Protein AF-0000000084494972 (afdb_homodimer)

Organism: NCBI:txid1637975

Radius of gyration: 17.15 Å; Cα contacts (8 Å, |Δi|>4): 418; chains: 2; bounding box: 25×55×35 Å

Solvent-accessible surface area (backbone atoms only — not comparable to full-atom values): 9404 Å² total; per-residue (Å²): 105,31,37,37,36,38,39,32,34,31,38,38,57,93,37,89,35,59,69,49,30,49,52,55,47,50,54,51,52,52,50,47,32,64,71,42,68,25,4,60,29,68,43,41,52,82,91,40,36,44,39,38,23,41,36,37,36,26,40,24,60,35,62,66,60,24,50,50,52,52,51,50,51,54,54,53,55,62,70,38,87,53,39,44,75,70,55,70,48,76,47,79,105,104,32,38,36,37,39,41,32,34,29,39,37,59,92,35,87,35,59,68,48,28,48,54,55,47,48,54,51,53,53,50,48,31,64,73,43,68,26,4,61,28,68,42,40,52,82,90,40,36,43,39,38,24,41,36,37,34,26,40,23,61,36,62,67,61,24,49,49,54,52,51,52,53,54,55,53,53,62,69,37,88,53,40,43,76,70,55,72,48,74,45,79,105

InterPro domains:
  IPR007546 Protein of unknown function DUF503 [PF04456] (3-88)
  IPR007546 Protein of unknown function DUF503 [PTHR36441] (1-93)
  IPR036746 TT1725-like superfamily [G3DSA:3.30.70.1120] (1-93)
  IPR036746 TT1725-like superfamily [SSF103007] (1-93)

Nearest PDB structures (foldseek):
  1j27-assembly1_A  TM=9.640E-01  e=2.065E-08  Thermus thermophilus HB8
  4er8-assembly1_A  TM=4.931E-01  e=2.048E-03  Escherichia coli K-12
  6nuk-assembly1_A  TM=5.752E-01  e=1.990E-02  synthetic construct
  2pd1-assembly1_A  TM=4.777E-01  e=8.342E-03  Nitrosomonas europaea
  1xbw-assembly2_D  TM=5.352E-01  e=2.601E-02  Staphylococcus aureus subsp. aureus MW2

pLDDT: mean 97.64, std 1.3, range [89.62, 98.94]

Structure (mmCIF, N/CA/C/O backbone):
data_AF-0000000084494972-model_v1
#
loop_
_entity.id
_entity.type
_entity.pdbx_description
1 polymer 'YlxP-like protein'
#
loop_
_atom_site.group_PDB
_atom_site.id
_atom_site.type_symbol
_atom_site.label_atom_id
_atom_site.label_alt_id
_atom_site.label_comp_id
_atom_site.label_asym_id
_atom_site.label_entity_id
_atom_site.label_seq_id
_atom_site.pdbx_PDB_ins_code
_atom_site.Cartn_x
_atom_site.Cartn_y
_atom_site.Cartn_z
_atom_site.occupancy
_atom_site.B_iso_or_equiv
_atom_site.auth_seq_id
_atom_site.auth_comp_id
_atom_site.auth_asym_id
_atom_site.auth_atom_id
_atom_site.pdbx_PDB_model_num
ATOM 1 N N . MET A 1 1 ? -9.398 -12.945 1.12 1 95.12 1 MET A N 1
ATOM 2 C CA . MET A 1 1 ? -8.875 -11.594 0.971 1 95.12 1 MET A CA 1
ATOM 3 C C . MET A 1 1 ? -9.445 -10.664 2.041 1 95.12 1 MET A C 1
ATOM 5 O O . MET A 1 1 ? -10.656 -10.594 2.223 1 95.12 1 MET A O 1
ATOM 9 N N . ILE A 1 2 ? -8.578 -10.008 2.834 1 97.69 2 ILE A N 1
ATOM 10 C CA . ILE A 1 2 ? -8.953 -9.102 3.912 1 97.69 2 ILE A CA 1
ATOM 11 C C . ILE A 1 2 ? -8.367 -7.719 3.656 1 97.69 2 ILE A C 1
ATOM 13 O O . ILE A 1 2 ? -7.164 -7.574 3.441 1 97.69 2 ILE A O 1
ATOM 17 N N . ILE A 1 3 ? -9.258 -6.766 3.627 1 98.69 3 ILE 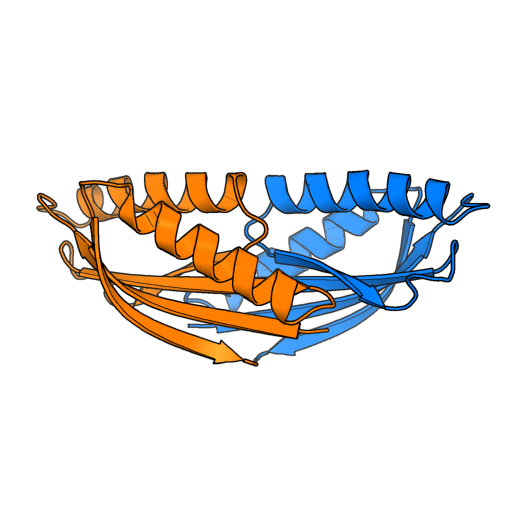A N 1
ATOM 18 C CA . ILE A 1 3 ? -8.797 -5.395 3.436 1 98.69 3 ILE A CA 1
ATOM 19 C C . ILE A 1 3 ? -9.125 -4.562 4.672 1 98.69 3 ILE A C 1
ATOM 21 O O . ILE A 1 3 ? -10.273 -4.543 5.129 1 98.69 3 ILE A O 1
ATOM 25 N N . GLY A 1 4 ? -8.102 -4 5.215 1 98.81 4 GLY A N 1
ATOM 26 C CA . GLY A 1 4 ? -8.289 -3.094 6.332 1 98.81 4 GLY A CA 1
ATOM 27 C C . GLY A 1 4 ? -7.969 -1.65 5.992 1 98.81 4 GLY A C 1
ATOM 28 O O . GLY A 1 4 ? -7.023 -1.378 5.25 1 98.81 4 GLY A O 1
ATOM 29 N N . LEU A 1 5 ? -8.773 -0.741 6.508 1 98.81 5 LEU A N 1
ATOM 30 C CA . LEU A 1 5 ? -8.578 0.696 6.363 1 98.81 5 LEU A CA 1
ATOM 31 C C . LEU A 1 5 ? -8.414 1.363 7.727 1 98.81 5 LEU A C 1
ATOM 33 O O . LEU A 1 5 ? -9.227 1.149 8.625 1 98.81 5 LEU A O 1
ATOM 37 N N . ALA A 1 6 ? -7.383 2.037 7.871 1 98.75 6 ALA A N 1
ATOM 38 C CA . ALA A 1 6 ? -7.223 2.928 9.016 1 98.75 6 ALA A CA 1
ATOM 39 C C . ALA A 1 6 ? -7.176 4.387 8.578 1 98.75 6 ALA A C 1
ATOM 41 O O . ALA A 1 6 ? -6.395 4.75 7.695 1 98.75 6 ALA A O 1
ATOM 42 N N . ALA A 1 7 ? -7.977 5.188 9.117 1 98.44 7 ALA A N 1
ATOM 43 C CA . ALA A 1 7 ? -7.969 6.629 8.891 1 98.44 7 ALA A CA 1
ATOM 44 C C . ALA A 1 7 ? -7.723 7.391 10.188 1 98.44 7 ALA A C 1
ATOM 46 O O . ALA A 1 7 ? -8.453 7.211 11.172 1 98.44 7 ALA A O 1
ATOM 47 N N . CYS A 1 8 ? -6.738 8.258 10.164 1 98.56 8 CYS A N 1
ATOM 48 C CA . CYS A 1 8 ? -6.441 8.977 11.398 1 98.56 8 CYS A CA 1
ATOM 49 C C . CYS A 1 8 ? -6.266 10.469 11.133 1 98.56 8 CYS A C 1
ATOM 51 O O . CYS A 1 8 ? -5.684 10.859 10.117 1 98.56 8 CYS A O 1
ATOM 53 N N . GLU A 1 9 ? -6.809 11.172 11.961 1 98.44 9 GLU A N 1
ATOM 54 C CA . GLU A 1 9 ? -6.551 12.609 11.977 1 98.44 9 GLU A CA 1
ATOM 55 C C . GLU A 1 9 ? -5.309 12.938 12.797 1 98.44 9 GLU A C 1
ATOM 57 O O . GLU A 1 9 ? -5.09 12.352 13.859 1 98.44 9 GLU A O 1
ATOM 62 N N . CYS A 1 10 ? -4.586 13.922 12.281 1 98.62 10 CYS A N 1
ATOM 63 C CA . CYS A 1 10 ? -3.342 14.273 12.953 1 98.62 10 CYS A CA 1
ATOM 64 C C . CYS A 1 10 ? -3.156 15.781 13.008 1 98.62 10 CYS A C 1
ATOM 66 O O . CYS A 1 10 ? -3.666 16.5 12.156 1 98.62 10 CYS A O 1
ATOM 68 N N . ILE A 1 11 ? -2.455 16.141 14.047 1 98.19 11 ILE A N 1
ATOM 69 C CA . ILE A 1 11 ? -2.02 17.531 14.188 1 98.19 11 ILE A CA 1
ATOM 70 C C . ILE A 1 11 ? -0.533 17.641 13.859 1 98.19 11 ILE A C 1
ATOM 72 O O . ILE A 1 11 ? 0.266 16.797 14.273 1 98.19 11 ILE A O 1
ATOM 76 N N . ILE A 1 12 ? -0.185 18.516 13 1 97.62 12 ILE A N 1
ATOM 77 C CA . ILE A 1 12 ? 1.211 18.766 12.664 1 97.62 12 ILE A CA 1
ATOM 78 C C . ILE A 1 12 ? 1.71 20 13.422 1 97.62 12 ILE A C 1
ATOM 80 O O . ILE A 1 12 ? 1.168 21.094 13.273 1 97.62 12 ILE A O 1
ATOM 84 N N . TYR A 1 13 ? 2.781 19.703 14.102 1 94.75 13 TYR A N 1
ATOM 85 C CA . TYR A 1 13 ? 3.324 20.781 14.906 1 94.75 13 TYR A CA 1
ATOM 86 C C . TYR A 1 13 ? 4.289 21.641 14.094 1 94.75 13 TYR A C 1
ATOM 88 O O . TYR A 1 13 ? 4.93 21.156 13.164 1 94.75 13 TYR A O 1
ATOM 96 N N . ASP A 1 14 ? 4.352 22.891 14.258 1 89.62 14 ASP A N 1
ATOM 97 C CA . ASP A 1 14 ? 5.352 23.844 13.781 1 89.62 14 ASP A CA 1
ATOM 98 C C . ASP A 1 14 ? 5.238 24.047 12.273 1 89.62 14 ASP A C 1
ATOM 100 O O . ASP A 1 14 ? 6.223 24.375 11.609 1 89.62 14 ASP A O 1
ATOM 104 N N . ALA A 1 15 ? 4.211 23.594 11.648 1 95.44 15 ALA A N 1
ATOM 105 C CA . ALA A 1 15 ? 3.982 24 10.266 1 95.44 15 ALA A CA 1
ATOM 106 C C . ALA A 1 15 ? 3.328 25.375 10.203 1 95.44 15 ALA A C 1
ATOM 108 O O . ALA A 1 15 ? 2.371 25.656 10.93 1 95.44 15 ALA A O 1
ATOM 109 N N . HIS A 1 16 ? 3.84 26.266 9.328 1 96.31 16 HIS A N 1
ATOM 110 C CA . HIS A 1 16 ? 3.297 27.609 9.195 1 96.31 16 HIS A CA 1
ATOM 111 C C . HIS A 1 16 ? 2.934 27.922 7.746 1 96.31 16 HIS A C 1
ATOM 113 O O . HIS A 1 16 ? 2.719 29.078 7.383 1 96.31 16 HIS A O 1
ATOM 119 N N . SER A 1 17 ? 2.967 26.953 6.883 1 97.62 17 SER A N 1
ATOM 120 C CA . SER A 1 17 ? 2.572 27.047 5.48 1 97.62 17 SER A CA 1
ATOM 121 C C . SER A 1 17 ? 2.211 25.672 4.922 1 97.62 17 SER A C 1
ATOM 123 O O . SER A 1 17 ? 2.584 24.641 5.496 1 97.62 17 SER A O 1
ATOM 125 N N . LEU A 1 18 ? 1.472 25.719 3.803 1 97.75 18 LEU A N 1
ATOM 126 C CA . LEU A 1 18 ? 1.14 24.453 3.141 1 97.75 18 LEU A CA 1
ATOM 127 C C . LEU A 1 18 ? 2.4 23.75 2.658 1 97.75 18 LEU A C 1
ATOM 129 O O . LEU A 1 18 ? 2.461 22.516 2.652 1 97.75 18 LEU A O 1
ATOM 133 N N . LYS A 1 19 ? 3.344 24.594 2.25 1 97.62 19 LYS A N 1
ATOM 134 C CA . LYS A 1 19 ? 4.609 24.016 1.798 1 97.62 19 LYS A CA 1
ATOM 135 C C . LYS A 1 19 ? 5.297 23.25 2.918 1 97.62 19 LYS A C 1
ATOM 137 O O . LYS A 1 19 ? 5.801 22.141 2.697 1 97.62 19 LYS A O 1
ATOM 142 N N . GLU A 1 20 ? 5.293 23.75 4.055 1 97.62 20 GLU A N 1
ATOM 143 C CA . 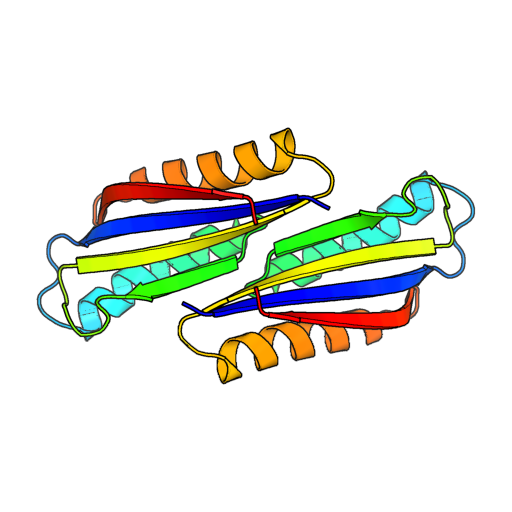GLU A 1 20 ? 5.918 23.078 5.195 1 97.62 20 GLU A CA 1
ATOM 144 C C . GLU A 1 20 ? 5.152 21.828 5.586 1 97.62 20 GLU A C 1
ATOM 146 O O . GLU A 1 20 ? 5.754 20.797 5.895 1 97.62 20 GLU A O 1
ATOM 151 N N . LYS A 1 21 ? 3.832 21.938 5.586 1 97.75 21 LYS A N 1
ATOM 152 C CA . LYS A 1 21 ? 3.006 20.766 5.859 1 97.75 21 LYS A CA 1
ATOM 153 C C . LYS A 1 21 ? 3.318 19.625 4.883 1 97.75 21 LYS A C 1
ATOM 155 O O . LYS A 1 21 ? 3.51 18.484 5.293 1 97.75 21 LYS A O 1
ATOM 160 N N . ARG A 1 22 ? 3.404 19.984 3.654 1 97.38 22 ARG A N 1
ATOM 161 C CA . ARG A 1 22 ? 3.648 18.984 2.625 1 97.38 22 ARG A CA 1
ATOM 162 C C . ARG A 1 22 ? 5.02 18.328 2.805 1 97.38 22 ARG A C 1
ATOM 164 O O . ARG A 1 22 ? 5.191 17.141 2.537 1 97.38 22 ARG A O 1
ATOM 171 N N . ALA A 1 23 ? 5.988 19.109 3.201 1 97.5 23 ALA A N 1
ATOM 172 C CA . ALA A 1 23 ? 7.328 18.578 3.439 1 97.5 23 ALA A CA 1
ATOM 173 C C . ALA A 1 23 ? 7.312 17.531 4.547 1 97.5 23 ALA A C 1
ATOM 175 O O . ALA A 1 23 ? 7.918 16.453 4.41 1 97.5 23 ALA A O 1
ATOM 176 N N . VAL A 1 24 ? 6.641 17.828 5.613 1 97.44 24 VAL A N 1
ATOM 177 C CA . VAL A 1 24 ? 6.535 16.922 6.742 1 97.44 24 VAL A CA 1
ATOM 178 C C . VAL A 1 24 ? 5.805 15.648 6.309 1 97.44 24 VAL A C 1
ATOM 180 O O . VAL A 1 24 ? 6.266 14.531 6.578 1 97.44 24 VAL A O 1
ATOM 183 N N . LEU A 1 25 ? 4.715 15.82 5.617 1 98.12 25 LEU A N 1
ATOM 184 C CA . LEU A 1 25 ? 3.914 14.688 5.164 1 98.12 25 LEU A CA 1
ATOM 185 C C . LEU A 1 25 ? 4.707 13.812 4.195 1 98.12 25 LEU A C 1
ATOM 187 O O . LEU A 1 25 ? 4.648 12.586 4.27 1 98.12 25 LEU A O 1
ATOM 191 N N . LEU A 1 26 ? 5.363 14.523 3.293 1 97.75 26 LEU A N 1
ATOM 192 C CA . LEU A 1 26 ? 6.152 13.781 2.314 1 97.75 26 LEU A CA 1
ATOM 193 C C . LEU A 1 26 ? 7.148 12.859 3.006 1 97.75 26 LEU A C 1
ATOM 195 O O . LEU A 1 26 ? 7.297 11.695 2.619 1 97.75 26 LEU A O 1
ATOM 199 N N . ARG A 1 27 ? 7.754 13.297 3.988 1 97.5 27 ARG A N 1
ATOM 200 C CA . ARG A 1 27 ? 8.727 12.5 4.734 1 97.5 27 ARG A CA 1
ATOM 201 C C . ARG A 1 27 ? 8.055 11.289 5.387 1 97.5 27 ARG A C 1
ATOM 203 O O . ARG A 1 27 ? 8.562 10.172 5.281 1 97.5 27 ARG A O 1
ATOM 210 N N . ILE A 1 28 ? 7.004 11.5 5.996 1 98.25 28 ILE A N 1
ATOM 211 C CA . ILE A 1 28 ? 6.312 10.461 6.762 1 98.25 28 ILE A CA 1
ATOM 212 C C . ILE A 1 28 ? 5.727 9.422 5.812 1 98.25 28 ILE A C 1
ATOM 214 O O . ILE A 1 28 ? 5.93 8.219 5.996 1 98.25 28 ILE A O 1
ATOM 218 N N . LEU A 1 29 ? 5.031 9.883 4.797 1 98.5 29 LEU A N 1
ATOM 219 C CA . LEU A 1 29 ? 4.359 8.984 3.863 1 98.5 29 LEU A CA 1
ATOM 220 C C . LEU A 1 29 ? 5.367 8.141 3.092 1 98.5 29 LEU A C 1
ATOM 222 O O . LEU A 1 29 ? 5.141 6.953 2.857 1 98.5 29 LEU A O 1
ATOM 226 N N . THR A 1 30 ? 6.449 8.797 2.715 1 98 30 THR A N 1
ATOM 227 C CA . THR A 1 30 ? 7.488 8.07 1.989 1 98 30 THR A CA 1
ATOM 228 C C . THR A 1 30 ? 8.047 6.934 2.842 1 98 30 THR A C 1
ATOM 230 O O . THR A 1 30 ? 8.203 5.809 2.363 1 98 30 THR A O 1
ATOM 233 N N . ARG A 1 31 ? 8.289 7.172 4.062 1 97.94 31 ARG A N 1
ATOM 234 C CA . ARG A 1 31 ? 8.867 6.176 4.957 1 97.94 31 ARG A CA 1
ATOM 235 C C . ARG A 1 31 ? 7.863 5.062 5.254 1 97.94 31 ARG A C 1
ATOM 237 O O . ARG A 1 31 ? 8.242 3.891 5.344 1 97.94 31 ARG A O 1
ATOM 244 N N . LEU A 1 32 ? 6.664 5.414 5.434 1 98.62 32 LEU A N 1
ATOM 245 C CA . LEU A 1 32 ? 5.609 4.43 5.652 1 98.62 32 LEU A CA 1
ATOM 246 C C . LEU A 1 32 ? 5.523 3.455 4.484 1 98.62 32 LEU A C 1
ATOM 248 O O . LEU A 1 32 ? 5.531 2.238 4.68 1 98.62 32 LEU A O 1
ATOM 252 N N . LYS A 1 33 ? 5.48 4.051 3.309 1 97.5 33 LYS A N 1
ATOM 253 C CA . LYS A 1 33 ? 5.344 3.27 2.084 1 97.5 33 LYS A CA 1
ATOM 254 C C . LYS A 1 33 ? 6.523 2.316 1.906 1 97.5 33 LYS A C 1
ATOM 256 O O . LYS A 1 33 ? 6.352 1.184 1.454 1 97.5 33 LYS A O 1
ATOM 261 N N . GLN A 1 34 ? 7.621 2.74 2.273 1 96.75 34 GLN A N 1
ATOM 262 C CA . GLN A 1 34 ? 8.828 1.944 2.094 1 96.75 34 GLN A CA 1
ATOM 263 C C . GLN A 1 34 ? 8.906 0.822 3.125 1 96.75 34 GLN A C 1
ATOM 265 O O . GLN A 1 34 ? 9.375 -0.276 2.82 1 96.75 34 GLN A O 1
ATOM 270 N N . LYS A 1 35 ? 8.422 1.114 4.215 1 97.38 35 LYS A N 1
ATOM 271 C CA . LYS A 1 35 ? 8.656 0.217 5.344 1 97.38 35 LYS A CA 1
ATOM 272 C C . LYS A 1 35 ? 7.57 -0.852 5.434 1 97.38 35 LYS A C 1
ATOM 274 O O . LYS A 1 35 ? 7.844 -1.987 5.828 1 97.38 35 LYS A O 1
ATOM 279 N N . PHE A 1 36 ? 6.383 -0.478 5.113 1 98.5 36 PHE A N 1
ATOM 280 C CA . PHE A 1 36 ? 5.258 -1.374 5.352 1 98.5 36 PHE A CA 1
ATOM 281 C C . PHE A 1 36 ? 4.559 -1.726 4.043 1 98.5 36 PHE A C 1
ATOM 283 O O . PHE A 1 36 ? 4.707 -1.017 3.045 1 98.5 36 PHE A O 1
ATOM 290 N N . ASN A 1 37 ? 3.814 -2.854 4.027 1 98.44 37 ASN A N 1
ATOM 291 C CA . ASN A 1 37 ? 2.959 -3.234 2.906 1 98.44 37 ASN A CA 1
ATOM 292 C C . ASN A 1 37 ? 1.596 -2.555 2.986 1 98.44 37 ASN A C 1
ATOM 294 O O . ASN A 1 37 ? 0.592 -3.201 3.291 1 98.44 37 ASN A O 1
ATOM 298 N N . ILE A 1 38 ? 1.598 -1.302 2.674 1 98.88 38 ILE A N 1
ATOM 299 C CA . ILE A 1 38 ? 0.391 -0.49 2.787 1 98.88 38 ILE A CA 1
ATOM 300 C C . ILE A 1 38 ? 0.357 0.542 1.661 1 98.88 38 ILE A C 1
ATOM 302 O O . ILE A 1 38 ? 1.395 0.872 1.081 1 98.88 38 ILE A O 1
ATOM 306 N N . SER A 1 39 ? -0.821 0.968 1.351 1 98.88 39 SER A N 1
ATOM 307 C CA . SER A 1 39 ? -1.027 2.223 0.635 1 98.88 39 SER A CA 1
ATOM 308 C C . SER A 1 39 ? -1.427 3.344 1.588 1 98.88 39 SER A C 1
ATOM 310 O O . SER A 1 39 ? -2.229 3.135 2.5 1 98.88 39 SER A O 1
ATOM 312 N N . VAL A 1 40 ? -0.888 4.523 1.396 1 98.81 40 VAL A N 1
ATOM 313 C CA . VAL A 1 40 ? -1.121 5.586 2.365 1 98.81 40 VAL A CA 1
ATOM 314 C C . VAL A 1 40 ? -1.214 6.93 1.646 1 98.81 40 VAL A C 1
ATOM 316 O O . VAL A 1 40 ? -0.518 7.16 0.655 1 98.81 40 VAL A O 1
ATOM 319 N N . SER A 1 41 ? -2.086 7.789 2.127 1 98.69 41 SER A N 1
ATOM 320 C CA . SER A 1 41 ? -2.248 9.094 1.5 1 98.69 41 SER A CA 1
ATOM 321 C C . SER A 1 41 ? -2.943 10.078 2.438 1 98.69 41 SER A C 1
ATOM 323 O O . SER A 1 41 ? -3.732 9.672 3.295 1 98.69 41 SER A O 1
ATOM 325 N N . GLU A 1 42 ? -2.539 11.289 2.283 1 98.62 42 GLU A N 1
ATOM 326 C CA . GLU A 1 42 ? -3.381 12.328 2.869 1 98.62 42 GLU A CA 1
ATOM 327 C C . GLU A 1 42 ? -4.723 12.422 2.15 1 98.62 42 GLU A C 1
ATOM 329 O O . GLU A 1 42 ? -4.773 12.539 0.925 1 98.62 42 GLU A O 1
ATOM 334 N N . VAL A 1 43 ? -5.828 12.469 2.959 1 97.94 43 VAL A N 1
ATOM 335 C CA . VAL A 1 43 ? -7.109 12.336 2.268 1 97.94 43 VAL A CA 1
ATOM 336 C C . VAL A 1 43 ? -8.039 13.469 2.689 1 97.94 43 VAL A C 1
ATOM 338 O O . VAL A 1 43 ? -9.133 13.617 2.139 1 97.94 43 VAL A O 1
ATOM 341 N N . ASP A 1 44 ? -7.688 14.195 3.674 1 97 44 ASP A N 1
ATOM 342 C CA . ASP A 1 44 ? -8.492 15.336 4.098 1 97 44 ASP A CA 1
ATOM 343 C C . ASP A 1 44 ? -7.621 16.406 4.754 1 97 44 ASP A C 1
ATOM 345 O O . ASP A 1 44 ? -6.441 16.172 5.023 1 97 44 ASP A O 1
ATOM 349 N N . PHE A 1 45 ? -8.188 17.656 4.812 1 97.44 45 PHE A N 1
ATOM 350 C CA . PHE A 1 45 ? -7.547 18.812 5.445 1 97.44 45 PHE A CA 1
ATOM 351 C C . PHE A 1 45 ? -6.305 19.234 4.668 1 97.44 45 PHE A C 1
ATOM 353 O O . PHE A 1 45 ? -5.281 19.578 5.262 1 97.44 45 PHE A O 1
ATOM 360 N N . GLN A 1 46 ? -6.363 19.141 3.373 1 95.25 46 GLN A N 1
ATOM 361 C CA . GLN A 1 46 ? -5.207 19.438 2.535 1 95.25 46 GLN A CA 1
ATOM 362 C C . GLN A 1 46 ? -4.895 20.938 2.525 1 95.25 46 GLN A C 1
ATOM 364 O O . GLN A 1 46 ? -3.76 21.328 2.264 1 95.25 46 GLN A O 1
ATOM 369 N N . ASP A 1 47 ? -5.875 21.766 2.83 1 95.88 47 ASP A N 1
ATOM 370 C CA . ASP A 1 47 ? -5.684 23.203 2.775 1 95.88 47 ASP A CA 1
ATOM 371 C C . ASP A 1 47 ? -5.477 23.781 4.172 1 95.88 47 ASP A C 1
ATOM 373 O O . ASP A 1 47 ? -5.547 25 4.359 1 95.88 47 ASP A O 1
ATOM 377 N N . VAL A 1 48 ? -5.328 22.938 5.195 1 96.94 48 VAL A N 1
ATOM 378 C CA . VAL A 1 48 ? -5.047 23.344 6.574 1 96.94 48 VAL A CA 1
ATOM 379 C C . VAL A 1 48 ? -3.639 22.906 6.961 1 96.94 48 VAL A C 1
ATOM 381 O O . VAL A 1 48 ? -3.316 21.703 6.902 1 96.94 48 VAL A O 1
ATOM 384 N N . TRP A 1 49 ? -2.76 23.766 7.27 1 96.06 49 TRP A N 1
ATOM 385 C CA . TRP A 1 49 ? -1.342 23.453 7.391 1 96.06 49 TRP A CA 1
ATOM 386 C C . TRP A 1 49 ? -1.062 22.719 8.703 1 96.06 49 TRP A C 1
ATOM 388 O O . TRP A 1 49 ? -0.088 21.969 8.805 1 96.06 49 TRP A O 1
ATOM 398 N N . GLN A 1 50 ? -2.053 22.797 9.734 1 97.06 50 GLN A N 1
ATOM 399 C CA . GLN A 1 50 ? -1.733 22.188 11.016 1 97.06 50 GLN A CA 1
ATOM 400 C C . GLN A 1 50 ? -2.529 20.906 11.234 1 97.06 50 GLN A C 1
ATOM 402 O O . GLN A 1 50 ? -2.447 20.281 12.297 1 97.06 50 GLN A O 1
ATOM 407 N N . ARG A 1 51 ? -3.328 20.547 10.273 1 97.44 51 ARG A N 1
ATOM 408 C CA . ARG A 1 51 ? -4.156 19.344 10.391 1 97.44 51 ARG A CA 1
ATOM 409 C C . ARG A 1 51 ? -4.043 18.484 9.141 1 97.44 51 ARG A C 1
ATOM 411 O O . ARG A 1 51 ? -3.834 19 8.039 1 97.44 51 ARG A O 1
ATOM 418 N N . THR A 1 52 ? -4.145 17.234 9.375 1 98.19 52 THR A N 1
ATOM 419 C CA . THR A 1 52 ? -4.164 16.328 8.242 1 98.19 52 THR A CA 1
ATOM 420 C C . THR A 1 52 ? -4.945 15.055 8.578 1 98.19 52 THR A C 1
ATOM 422 O O . THR A 1 52 ? -5.156 14.75 9.75 1 98.19 52 THR A O 1
ATOM 425 N N . LYS A 1 53 ? -5.445 14.461 7.629 1 98.69 53 LYS A N 1
ATOM 426 C CA . LYS A 1 53 ? -6.035 13.125 7.746 1 98.69 53 LYS A CA 1
ATOM 427 C C . LYS A 1 53 ? -5.328 12.133 6.832 1 98.69 53 LYS A C 1
ATOM 429 O O . LYS A 1 53 ? -5.254 12.336 5.617 1 98.69 53 LYS A O 1
ATOM 434 N N . ILE A 1 54 ? -4.816 11.109 7.402 1 98.69 54 ILE A N 1
ATOM 435 C CA . ILE A 1 54 ? -4.051 10.102 6.676 1 98.69 54 ILE A CA 1
ATOM 436 C C . ILE A 1 54 ? -4.844 8.797 6.605 1 98.69 54 ILE A C 1
ATOM 438 O O . ILE A 1 54 ? -5.34 8.312 7.625 1 98.69 54 ILE A O 1
ATOM 442 N N . ALA A 1 55 ? -4.996 8.336 5.453 1 98.88 55 ALA A N 1
ATOM 443 C CA . ALA A 1 55 ? -5.617 7.035 5.242 1 98.88 55 ALA A CA 1
ATOM 444 C C . ALA A 1 55 ? -4.57 5.973 4.914 1 98.88 55 ALA A C 1
ATOM 446 O O . ALA A 1 55 ? -3.641 6.227 4.145 1 98.88 55 ALA A O 1
ATOM 447 N N . ILE A 1 56 ? -4.672 4.82 5.516 1 98.88 56 ILE A N 1
ATOM 448 C CA . ILE A 1 56 ? -3.809 3.66 5.305 1 98.88 56 ILE A CA 1
ATOM 449 C C . ILE A 1 56 ? -4.66 2.441 4.953 1 98.88 56 ILE A C 1
ATOM 451 O O . ILE A 1 56 ? -5.629 2.129 5.652 1 98.88 56 ILE A O 1
ATOM 455 N N . VAL A 1 57 ? -4.324 1.81 3.902 1 98.94 57 VAL A N 1
ATOM 456 C CA . VAL A 1 57 ? -5.039 0.588 3.547 1 98.94 57 VAL A CA 1
ATOM 457 C C . VAL A 1 57 ? -4.051 -0.563 3.391 1 98.94 57 VAL A C 1
ATOM 459 O O . VAL A 1 57 ? -2.947 -0.375 2.871 1 98.94 57 VAL A O 1
ATOM 462 N N . ALA A 1 58 ? -4.438 -1.705 3.826 1 98.88 58 ALA A N 1
ATOM 463 C CA . ALA A 1 58 ? -3.639 -2.922 3.717 1 98.88 58 ALA A CA 1
ATOM 464 C C . ALA A 1 58 ? -4.492 -4.098 3.254 1 98.88 58 ALA A C 1
ATOM 466 O O . ALA A 1 58 ? -5.684 -4.168 3.561 1 98.88 58 ALA A O 1
ATOM 467 N N . VAL A 1 59 ? -3.865 -5 2.51 1 98.81 59 VAL A N 1
ATOM 468 C CA . VAL A 1 59 ? -4.562 -6.203 2.062 1 98.81 59 VAL A CA 1
ATOM 469 C C . VAL A 1 59 ? -3.695 -7.43 2.33 1 98.81 59 VAL A C 1
ATOM 471 O O . VAL A 1 59 ? -2.471 -7.379 2.193 1 98.81 59 VAL A O 1
ATOM 474 N N . SER A 1 60 ? -4.27 -8.461 2.779 1 98.25 60 SER A N 1
ATOM 475 C CA . SER A 1 60 ? -3.631 -9.766 2.916 1 98.25 60 SER A CA 1
ATOM 476 C C . SER A 1 60 ? -4.664 -10.891 2.949 1 98.25 60 SER A C 1
ATOM 478 O O . SER A 1 60 ? -5.855 -10.648 2.748 1 98.25 60 SER A O 1
ATOM 480 N N . SER A 1 61 ? -4.184 -12.062 3.088 1 97.25 61 SER A N 1
ATOM 481 C CA . SER A 1 61 ? -5.07 -13.219 3.129 1 97.25 61 SER A CA 1
ATOM 482 C C . SER A 1 61 ? -5.559 -13.492 4.547 1 97.25 61 SER A C 1
ATOM 484 O O . SER A 1 61 ? -6.348 -14.414 4.77 1 97.25 61 SER A O 1
ATOM 486 N N . SER A 1 62 ? -5.125 -12.688 5.527 1 96.62 62 SER A N 1
ATOM 487 C CA . SER A 1 62 ? -5.488 -12.922 6.922 1 96.62 62 SER A CA 1
ATOM 488 C C . SER A 1 62 ? -5.773 -11.617 7.648 1 96.62 62 SER A C 1
ATOM 490 O O . SER A 1 62 ? -5.059 -10.625 7.457 1 96.62 62 SER A O 1
ATOM 492 N N . LYS A 1 63 ? -6.852 -11.711 8.492 1 97.25 63 LYS A N 1
ATOM 493 C CA . LYS A 1 63 ? -7.23 -10.531 9.266 1 97.25 63 LYS A CA 1
ATOM 494 C C . LYS A 1 63 ? -6.137 -10.141 10.25 1 97.25 63 LYS A C 1
ATOM 496 O O . LYS A 1 63 ? -5.852 -8.961 10.438 1 97.25 63 LYS A O 1
ATOM 501 N N . VAL A 1 64 ? -5.586 -11.117 10.828 1 97.62 64 VAL A N 1
ATOM 502 C CA . VAL A 1 64 ? -4.551 -10.898 11.828 1 97.62 64 VAL A CA 1
ATOM 503 C C . VAL A 1 64 ? -3.361 -10.18 11.195 1 97.62 64 VAL A C 1
ATOM 505 O O . VAL A 1 64 ? -2.859 -9.195 11.75 1 97.62 64 VAL A O 1
ATOM 508 N N . THR A 1 65 ? -2.906 -10.625 10.039 1 97.44 65 THR A N 1
ATOM 509 C CA . THR A 1 65 ? -1.78 -10.023 9.336 1 97.44 65 THR A CA 1
ATOM 510 C C . THR A 1 65 ? -2.102 -8.586 8.93 1 97.44 65 THR A C 1
ATOM 512 O O . THR A 1 65 ? -1.277 -7.688 9.102 1 97.44 65 THR A O 1
ATOM 515 N N . THR A 1 66 ? -3.293 -8.43 8.461 1 98.5 66 THR A N 1
ATOM 516 C CA . THR A 1 66 ? -3.719 -7.102 8.031 1 98.5 66 THR A CA 1
ATOM 517 C C . THR A 1 66 ? -3.785 -6.148 9.219 1 98.5 66 THR A C 1
ATOM 519 O O . THR A 1 66 ? -3.32 -5.008 9.133 1 98.5 66 THR A O 1
ATOM 522 N N . GLU A 1 67 ? -4.348 -6.645 10.281 1 97.94 67 GLU A N 1
ATOM 523 C CA . GLU A 1 67 ? -4.445 -5.844 11.5 1 97.94 67 GLU A CA 1
ATOM 524 C C . GLU A 1 67 ? -3.066 -5.438 12.008 1 97.94 67 GLU A C 1
ATOM 526 O O . GLU A 1 67 ? -2.852 -4.281 12.375 1 97.94 67 GLU A O 1
ATOM 531 N N . HIS A 1 68 ? -2.211 -6.414 12 1 98.06 68 HIS A N 1
ATOM 532 C CA . HIS A 1 68 ? -0.852 -6.152 12.461 1 98.06 68 HIS A CA 1
ATOM 533 C C . HIS A 1 68 ? -0.174 -5.086 11.609 1 98.06 68 HIS A C 1
ATOM 535 O O . HIS A 1 68 ? 0.5 -4.199 12.133 1 98.06 68 HIS A O 1
ATOM 541 N N . GLU A 1 69 ? -0.345 -5.172 10.312 1 98.38 69 GLU A N 1
ATOM 542 C CA . GLU A 1 69 ? 0.242 -4.207 9.391 1 98.38 69 GLU A CA 1
ATOM 543 C C . GLU A 1 69 ? -0.287 -2.799 9.648 1 98.38 69 GLU A C 1
ATOM 545 O O . GLU A 1 69 ? 0.488 -1.844 9.734 1 98.38 69 GLU A O 1
ATOM 550 N N . LEU A 1 70 ? -1.562 -2.676 9.867 1 98.69 70 LEU A N 1
ATOM 551 C CA . LEU A 1 70 ? -2.184 -1.382 10.125 1 98.69 70 LEU A CA 1
ATOM 552 C C . LEU A 1 70 ? -1.694 -0.8 11.453 1 98.69 70 LEU A C 1
ATOM 554 O O . LEU A 1 70 ? -1.337 0.378 11.516 1 98.69 70 LEU A O 1
ATOM 558 N N . GLN A 1 71 ? -1.666 -1.657 12.453 1 98.38 71 GLN A N 1
ATOM 559 C CA . GLN A 1 71 ? -1.263 -1.196 13.781 1 98.38 71 GLN A CA 1
ATOM 560 C C . GLN A 1 71 ? 0.195 -0.746 13.789 1 98.38 71 GLN A C 1
ATOM 562 O O . GLN A 1 71 ? 0.534 0.271 14.398 1 98.38 71 GLN A O 1
ATOM 567 N N . ASN A 1 72 ? 1.008 -1.503 13.094 1 98.62 72 ASN A N 1
ATOM 568 C CA . ASN A 1 72 ? 2.416 -1.133 13.008 1 98.62 72 ASN A CA 1
ATOM 569 C C . ASN A 1 72 ? 2.607 0.193 12.281 1 98.62 72 ASN A C 1
ATOM 571 O O . ASN A 1 72 ? 3.43 1.017 12.68 1 98.62 72 ASN A O 1
ATOM 575 N N . ALA A 1 73 ? 1.887 0.39 11.258 1 98.81 73 ALA A N 1
ATOM 576 C CA . ALA A 1 73 ? 1.961 1.64 10.508 1 98.81 73 ALA A CA 1
ATOM 577 C C . ALA A 1 73 ? 1.513 2.822 11.359 1 98.81 73 ALA A C 1
ATOM 579 O O . ALA A 1 73 ? 2.152 3.877 11.359 1 98.81 73 ALA A O 1
ATOM 580 N N . LEU A 1 74 ? 0.454 2.631 12.102 1 98.62 74 LEU A N 1
ATOM 581 C CA . LEU A 1 74 ? -0.062 3.682 12.977 1 98.62 74 LEU A CA 1
ATOM 582 C C . LEU A 1 74 ? 0.943 4.02 14.07 1 98.62 74 LEU A C 1
ATOM 584 O O . LEU A 1 74 ? 1.188 5.195 14.352 1 98.62 74 LEU A O 1
ATOM 588 N N . THR A 1 75 ? 1.499 2.953 14.648 1 98.25 75 THR A N 1
ATOM 589 C CA . THR A 1 75 ? 2.506 3.143 15.688 1 98.25 75 THR A CA 1
ATOM 590 C C . THR A 1 75 ? 3.717 3.889 15.141 1 98.25 75 THR A C 1
ATOM 592 O O . THR A 1 75 ? 4.309 4.719 15.828 1 98.25 75 THR A O 1
ATOM 595 N N . PHE A 1 76 ? 4.027 3.627 13.875 1 98.75 76 PHE A N 1
ATOM 596 C CA . PHE A 1 76 ? 5.156 4.285 13.227 1 98.75 76 PHE A CA 1
ATOM 597 C C . PHE A 1 76 ? 4.895 5.777 13.062 1 98.75 76 PHE A C 1
ATOM 599 O O . PHE A 1 76 ? 5.793 6.598 13.266 1 98.75 76 PHE A O 1
ATOM 606 N N . ILE A 1 77 ? 3.719 6.184 12.75 1 98.38 77 ILE A N 1
ATOM 607 C CA . ILE A 1 77 ? 3.348 7.59 12.648 1 98.38 77 ILE A CA 1
ATOM 608 C C . ILE A 1 77 ? 3.604 8.289 13.977 1 98.38 77 ILE A C 1
ATOM 610 O O . ILE A 1 77 ? 4.105 9.414 14.016 1 98.38 77 ILE A O 1
ATOM 614 N N . ASP A 1 78 ? 3.355 7.555 15.062 1 97.62 78 ASP A N 1
ATOM 615 C CA . ASP A 1 78 ? 3.49 8.117 16.406 1 97.62 78 ASP A CA 1
ATOM 616 C C . ASP A 1 78 ? 4.957 8.352 16.75 1 97.62 78 ASP A C 1
ATOM 618 O O . ASP A 1 78 ? 5.266 9.047 17.719 1 97.62 78 ASP A O 1
ATOM 622 N N . SER A 1 79 ? 5.812 7.812 15.984 1 97.56 79 SER A N 1
ATOM 623 C CA . SER A 1 79 ? 7.234 7.938 16.281 1 97.56 79 SER A CA 1
ATOM 624 C C . SER A 1 79 ? 7.789 9.266 15.789 1 97.56 79 SER A C 1
ATOM 626 O O . SER A 1 79 ? 8.914 9.641 16.125 1 97.56 79 SER A O 1
ATOM 628 N N . PHE A 1 80 ? 7.051 9.938 15 1 96.94 80 PHE A N 1
ATOM 629 C CA . PHE A 1 80 ? 7.484 11.234 14.484 1 96.94 80 PHE A CA 1
ATOM 630 C C . PHE A 1 80 ? 7.066 12.352 15.43 1 96.94 80 PHE A C 1
ATOM 632 O O . PHE A 1 80 ? 5.875 12.555 15.68 1 96.94 80 PHE A O 1
ATOM 639 N N . PRO A 1 81 ? 7.969 13.125 15.906 1 95.94 81 PRO A N 1
ATOM 640 C CA . PRO A 1 81 ? 7.641 14.188 16.859 1 95.94 81 PRO A CA 1
ATOM 641 C C . PRO A 1 81 ? 6.844 15.32 16.234 1 95.94 81 PRO A C 1
ATOM 643 O O . PRO A 1 81 ? 6.156 16.062 16.938 1 95.94 81 PRO A O 1
ATOM 646 N N . GLU A 1 82 ? 6.949 15.508 14.945 1 96.12 82 GLU A N 1
ATOM 647 C CA . GLU A 1 82 ? 6.312 16.609 14.242 1 96.12 82 GLU A CA 1
ATOM 648 C C . GLU A 1 82 ? 4.805 16.422 14.148 1 96.12 82 GLU A C 1
ATOM 650 O O . GLU A 1 82 ? 4.062 17.375 13.883 1 96.12 82 GLU A O 1
ATOM 655 N N . ILE A 1 83 ? 4.344 15.18 14.383 1 97.69 83 ILE A N 1
ATOM 656 C CA . ILE A 1 83 ? 2.941 14.875 14.125 1 97.69 83 ILE A CA 1
ATOM 657 C C . ILE A 1 83 ? 2.338 14.164 15.336 1 97.69 83 ILE A C 1
ATOM 659 O O . ILE A 1 83 ? 3.016 13.375 16 1 97.69 83 ILE A O 1
ATOM 663 N N . GLU A 1 84 ? 1.083 14.523 15.617 1 97.62 84 GLU A N 1
ATOM 664 C CA . GLU A 1 84 ? 0.341 13.875 16.703 1 97.62 84 GLU A CA 1
ATOM 665 C C . GLU A 1 84 ? -0.983 13.312 16.203 1 97.62 84 GLU A C 1
ATOM 667 O O . GLU A 1 84 ? -1.806 14.039 15.641 1 97.62 84 GLU A O 1
ATOM 672 N N . ARG A 1 85 ? -1.059 12.07 16.438 1 97.56 85 ARG A N 1
ATOM 673 C CA . ARG A 1 85 ? -2.303 11.422 16.031 1 97.56 85 ARG A CA 1
ATOM 674 C C . ARG A 1 85 ? -3.395 11.633 17.062 1 97.56 85 ARG A C 1
ATOM 676 O O . ARG A 1 85 ? -3.145 11.508 18.266 1 97.56 85 ARG A O 1
ATOM 683 N N . THR A 1 86 ? -4.59 11.922 16.562 1 95.88 86 THR A N 1
ATOM 684 C CA . THR A 1 86 ? -5.719 12.164 17.453 1 95.88 86 THR A CA 1
ATOM 685 C C . THR A 1 86 ? -6.762 11.062 17.312 1 95.88 86 THR A C 1
ATOM 687 O O . THR A 1 86 ? -6.672 10.023 17.984 1 95.88 86 THR A O 1
ATOM 690 N N . ILE A 1 87 ? -7.676 11.148 16.375 1 95.94 87 ILE A N 1
ATOM 691 C CA . ILE A 1 87 ? -8.742 10.172 16.172 1 95.94 87 ILE A CA 1
ATOM 692 C C . ILE A 1 87 ? -8.32 9.172 15.102 1 95.94 87 ILE A C 1
ATOM 694 O O . ILE A 1 87 ? -7.758 9.555 14.07 1 95.94 87 ILE A O 1
ATOM 698 N N . THR A 1 88 ? -8.508 7.98 15.445 1 97.75 88 THR A N 1
ATOM 699 C CA . THR A 1 88 ? -8.227 6.93 14.469 1 97.75 88 THR A CA 1
ATOM 700 C C . THR A 1 88 ? -9.422 5.992 14.328 1 97.75 88 THR A C 1
ATOM 702 O O . THR A 1 88 ? -9.977 5.531 15.328 1 97.75 88 THR A O 1
ATOM 705 N N . ASP A 1 89 ? -9.82 5.75 13.164 1 97.62 89 ASP A N 1
ATOM 706 C CA . ASP A 1 89 ? -10.891 4.797 12.859 1 97.62 89 ASP A CA 1
ATOM 707 C C . ASP A 1 89 ? -10.367 3.656 11.984 1 97.62 89 ASP A C 1
ATOM 709 O O . ASP A 1 89 ? -9.602 3.883 11.047 1 97.62 89 ASP A O 1
ATOM 713 N N . ILE A 1 90 ? -10.766 2.473 12.328 1 97.12 90 ILE A N 1
ATOM 714 C CA . ILE A 1 90 ? -10.383 1.302 11.547 1 97.12 90 ILE A CA 1
ATOM 715 C C . ILE A 1 90 ? -11.633 0.598 11.031 1 97.12 90 ILE A C 1
ATOM 717 O O . ILE A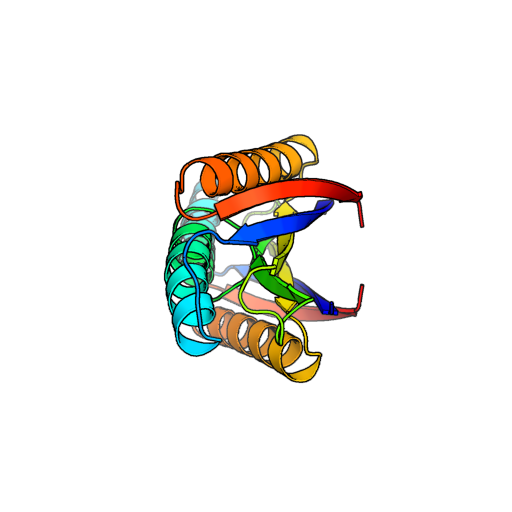 1 90 ? -12.602 0.422 11.766 1 97.12 90 ILE A O 1
ATOM 721 N N . GLU A 1 91 ? -11.562 0.301 9.781 1 97.44 91 GLU A N 1
ATOM 722 C CA . GLU A 1 91 ? -12.68 -0.375 9.133 1 97.44 91 GLU A CA 1
ATOM 723 C C . GLU A 1 91 ? -12.203 -1.572 8.312 1 97.44 91 GLU A C 1
ATOM 725 O O . GLU A 1 91 ? -11.125 -1.535 7.727 1 97.44 91 GLU A O 1
ATOM 730 N N . TRP A 1 92 ? -13.078 -2.57 8.359 1 97.5 92 TRP A N 1
ATOM 731 C CA . TRP A 1 92 ? -12.875 -3.711 7.469 1 97.5 92 TRP A CA 1
ATOM 732 C C . TRP A 1 92 ? -13.789 -3.625 6.25 1 97.5 92 TRP A C 1
ATOM 734 O O . TRP A 1 92 ? -14.992 -3.416 6.387 1 97.5 92 TRP A O 1
ATOM 744 N N . LEU A 1 93 ? -13.125 -3.705 5.156 1 94.81 93 LEU A N 1
ATOM 745 C CA . LEU A 1 93 ? -13.859 -3.428 3.924 1 94.81 93 LEU A CA 1
ATOM 746 C C . LEU A 1 93 ? -14.242 -4.723 3.219 1 94.81 93 LEU A C 1
ATOM 748 O O . LEU A 1 93 ? -13.57 -5.742 3.367 1 94.81 93 LEU A O 1
ATOM 752 N N . MET B 1 1 ? -11.68 10.539 0.001 1 95.25 1 MET B N 1
ATOM 753 C CA . MET B 1 1 ? -10.898 9.305 0.084 1 95.25 1 MET B CA 1
ATOM 754 C C . MET B 1 1 ? -11.406 8.281 -0.925 1 95.25 1 MET B C 1
ATOM 756 O O . MET B 1 1 ? -12.602 7.977 -0.969 1 95.25 1 MET B O 1
ATOM 760 N N . ILE B 1 2 ? -10.523 7.793 -1.824 1 97.69 2 ILE B N 1
ATOM 761 C CA . ILE B 1 2 ? -10.852 6.82 -2.861 1 97.69 2 ILE B CA 1
ATOM 762 C C . ILE B 1 2 ? -9.992 5.57 -2.686 1 97.69 2 ILE B C 1
ATOM 764 O O . ILE B 1 2 ? -8.766 5.66 -2.611 1 97.69 2 ILE B O 1
ATOM 768 N N . ILE B 1 3 ? -10.672 4.465 -2.562 1 98.69 3 ILE B N 1
ATOM 769 C CA . ILE B 1 3 ? 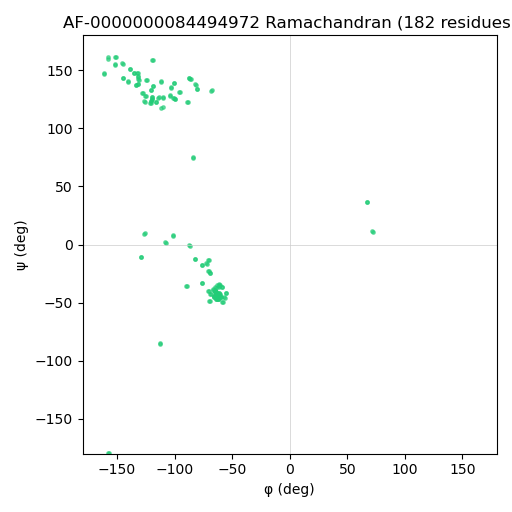-9.945 3.209 -2.438 1 98.69 3 ILE B CA 1
ATOM 770 C C . ILE B 1 3 ? -10.242 2.316 -3.641 1 98.69 3 ILE B C 1
ATOM 772 O O . ILE B 1 3 ? -11.406 2.078 -3.971 1 98.69 3 ILE B O 1
ATOM 776 N N . GLY B 1 4 ? -9.188 1.953 -4.297 1 98.81 4 GLY B N 1
ATOM 777 C CA . GLY B 1 4 ? -9.32 1.018 -5.402 1 98.81 4 GLY B CA 1
ATOM 778 C C . GLY B 1 4 ? -8.703 -0.336 -5.121 1 98.81 4 GLY B C 1
ATOM 779 O O . GLY B 1 4 ? -7.645 -0.419 -4.488 1 98.81 4 GLY B O 1
ATOM 780 N N . LEU B 1 5 ? -9.391 -1.384 -5.551 1 98.81 5 LEU B N 1
ATOM 781 C CA . LEU B 1 5 ? -8.906 -2.758 -5.445 1 98.81 5 LEU B CA 1
ATOM 782 C C . LEU B 1 5 ? -8.773 -3.393 -6.824 1 98.81 5 LEU B C 1
ATOM 784 O O . LEU B 1 5 ? -9.703 -3.34 -7.633 1 98.81 5 LEU B O 1
ATOM 788 N N . ALA B 1 6 ? -7.648 -3.863 -7.094 1 98.75 6 ALA B N 1
ATOM 789 C CA . ALA B 1 6 ? -7.453 -4.719 -8.258 1 98.75 6 ALA B CA 1
ATOM 790 C C . ALA B 1 6 ? -7.082 -6.141 -7.84 1 98.75 6 ALA B C 1
ATOM 792 O O . ALA B 1 6 ? -6.152 -6.34 -7.055 1 98.75 6 ALA B O 1
ATOM 793 N N . ALA B 1 7 ? -7.781 -7.09 -8.305 1 98.5 7 ALA B N 1
ATOM 794 C CA . ALA B 1 7 ? -7.473 -8.508 -8.094 1 98.5 7 ALA B CA 1
ATOM 795 C C . ALA B 1 7 ? -7.234 -9.219 -9.422 1 98.5 7 ALA B C 1
ATOM 797 O O . ALA B 1 7 ? -8.086 -9.195 -10.305 1 98.5 7 ALA B O 1
ATOM 798 N N . CYS B 1 8 ? -6.109 -9.891 -9.516 1 98.56 8 CYS B N 1
ATOM 799 C CA . CYS B 1 8 ? -5.824 -10.555 -10.781 1 98.56 8 CYS B CA 1
ATOM 800 C C . CYS B 1 8 ? -5.348 -11.984 -10.547 1 98.56 8 CYS B C 1
ATOM 802 O O . CYS B 1 8 ? -4.598 -12.25 -9.609 1 98.56 8 CYS B O 1
ATOM 804 N N . GLU B 1 9 ? -5.84 -12.789 -11.312 1 98.44 9 GLU B N 1
ATOM 805 C CA . GLU B 1 9 ? -5.32 -14.148 -11.375 1 98.44 9 GLU B CA 1
ATOM 806 C C . GLU B 1 9 ? -4.145 -14.25 -12.336 1 98.44 9 GLU B C 1
ATOM 808 O O . GLU B 1 9 ? -4.156 -13.641 -13.406 1 98.44 9 GLU B O 1
ATOM 813 N N . CYS B 1 10 ? -3.189 -15.078 -11.914 1 98.69 10 CYS B N 1
ATOM 814 C CA . CYS B 1 10 ? -1.985 -15.195 -12.727 1 98.69 10 CYS B CA 1
ATOM 815 C C . CYS B 1 10 ? -1.527 -16.641 -12.82 1 98.69 10 CYS B C 1
ATOM 817 O O . CYS B 1 10 ? -1.794 -17.438 -11.914 1 98.69 10 CYS B O 1
ATOM 819 N N . ILE B 1 11 ? -0.899 -16.875 -13.914 1 98.25 11 ILE B N 1
ATOM 820 C CA . ILE B 1 11 ? -0.229 -18.156 -14.125 1 98.25 11 ILE B CA 1
ATOM 821 C C . ILE B 1 11 ? 1.278 -17.984 -13.961 1 98.25 11 ILE B C 1
ATOM 823 O O . ILE B 1 11 ? 1.854 -17 -14.445 1 98.25 11 ILE B O 1
ATOM 827 N N . ILE B 1 12 ? 1.882 -18.781 -13.164 1 97.62 12 ILE B N 1
ATOM 828 C CA . ILE B 1 12 ? 3.33 -18.766 -12.984 1 97.62 12 ILE B CA 1
ATOM 829 C C . ILE B 1 12 ? 3.961 -19.891 -13.805 1 97.62 12 ILE B C 1
ATOM 831 O O . ILE B 1 12 ? 3.656 -21.062 -13.594 1 97.62 12 ILE B O 1
ATOM 835 N N . TYR B 1 13 ? 4.879 -19.406 -14.594 1 94.69 13 TYR B N 1
ATOM 836 C CA . TYR B 1 13 ? 5.516 -20.375 -15.469 1 94.69 13 TYR B CA 1
ATOM 837 C C . TYR B 1 13 ? 6.711 -21.031 -14.773 1 94.69 13 TYR B C 1
ATOM 839 O O . TYR B 1 13 ? 7.34 -20.422 -13.914 1 94.69 13 TYR B O 1
ATOM 847 N N . ASP B 1 14 ? 6.992 -22.234 -14.945 1 89.62 14 ASP B N 1
ATOM 848 C CA . ASP B 1 14 ? 8.203 -22.969 -14.594 1 89.62 14 ASP B CA 1
ATOM 849 C C . ASP B 1 14 ? 8.297 -23.188 -13.086 1 89.62 14 ASP B C 1
ATOM 851 O O . ASP B 1 14 ? 9.398 -23.312 -12.539 1 89.62 14 ASP B O 1
ATOM 855 N N . ALA B 1 15 ? 7.277 -22.922 -12.352 1 95.38 15 ALA B N 1
ATOM 856 C CA . ALA B 1 15 ? 7.285 -23.344 -10.961 1 95.38 15 ALA B CA 1
ATOM 857 C C . ALA B 1 15 ? 6.91 -24.812 -10.828 1 95.38 15 ALA B C 1
ATOM 859 O O . ALA B 1 15 ? 5.945 -25.281 -11.445 1 95.38 15 ALA B O 1
ATOM 860 N N . HIS B 1 16 ? 7.684 -25.578 -10.023 1 96.38 16 HIS B N 1
ATOM 861 C CA . HIS B 1 16 ? 7.422 -27 -9.844 1 96.38 16 HIS B CA 1
ATOM 862 C C . HIS B 1 16 ? 7.289 -27.344 -8.359 1 96.38 16 HIS B C 1
ATOM 864 O O . HIS B 1 16 ? 7.344 -28.516 -7.988 1 96.38 16 HIS B O 1
ATOM 870 N N . SER B 1 17 ? 7.23 -26.391 -7.512 1 97.56 17 SER B N 1
ATOM 871 C CA . SER B 1 17 ? 7.016 -26.531 -6.074 1 97.56 17 SER B CA 1
ATOM 872 C C . SER B 1 17 ? 6.465 -25.234 -5.469 1 97.56 17 SER B C 1
ATOM 874 O O . SER B 1 17 ? 6.578 -24.172 -6.066 1 97.56 17 SER B O 1
ATOM 876 N N . LEU B 1 18 ? 5.859 -25.438 -4.285 1 97.75 18 LEU B N 1
ATOM 877 C CA . LEU B 1 18 ? 5.375 -24.266 -3.576 1 97.75 18 LEU B CA 1
ATOM 878 C C . LEU B 1 18 ? 6.523 -23.312 -3.23 1 97.75 18 LEU B C 1
ATOM 880 O O . LEU B 1 18 ? 6.352 -22.094 -3.219 1 97.75 18 LEU B O 1
ATOM 884 N N . LYS B 1 19 ? 7.652 -23.953 -2.936 1 97.62 19 LYS B N 1
ATOM 885 C CA . LYS B 1 19 ? 8.828 -23.156 -2.619 1 97.62 19 LYS B CA 1
ATOM 886 C C . LYS B 1 19 ? 9.234 -22.281 -3.801 1 97.62 19 LYS B C 1
ATOM 888 O O . LYS B 1 19 ? 9.547 -21.109 -3.629 1 97.62 19 LYS B O 1
ATOM 893 N N . GLU B 1 20 ? 9.195 -22.797 -4.93 1 97.62 20 GLU B N 1
ATOM 894 C CA . GLU B 1 20 ? 9.555 -22.047 -6.125 1 97.62 20 GLU B CA 1
ATOM 895 C C . GLU B 1 20 ? 8.531 -20.953 -6.418 1 97.62 20 GLU B C 1
ATOM 897 O O . GLU B 1 20 ? 8.891 -19.828 -6.781 1 97.62 20 GLU B O 1
ATOM 902 N N . LYS B 1 21 ? 7.266 -21.297 -6.273 1 97.75 21 LYS B N 1
ATOM 903 C CA . LYS B 1 21 ? 6.211 -20.312 -6.445 1 97.75 21 LYS B CA 1
ATOM 904 C C . LYS B 1 21 ? 6.406 -19.125 -5.496 1 97.75 21 LYS B C 1
ATOM 906 O O . LYS B 1 21 ? 6.332 -17.969 -5.914 1 97.75 21 LYS B O 1
ATOM 911 N N . ARG B 1 22 ? 6.695 -19.438 -4.281 1 97.44 22 ARG B N 1
ATOM 912 C CA . ARG B 1 22 ? 6.859 -18.391 -3.277 1 97.44 22 ARG B CA 1
ATOM 913 C C . ARG B 1 22 ? 8.055 -17.516 -3.596 1 97.44 22 ARG B C 1
ATOM 915 O O . ARG B 1 22 ? 8.031 -16.297 -3.336 1 97.44 22 ARG B O 1
ATOM 922 N N . ALA B 1 23 ? 9.102 -18.094 -4.113 1 97.5 23 ALA B N 1
ATOM 923 C CA . ALA B 1 23 ? 10.289 -17.312 -4.488 1 97.5 23 ALA B CA 1
ATOM 924 C C . ALA B 1 23 ? 9.953 -16.297 -5.578 1 97.5 23 ALA B C 1
ATOM 926 O O . ALA B 1 23 ? 10.359 -15.141 -5.492 1 97.5 23 ALA B O 1
ATOM 927 N N . VAL B 1 24 ? 9.242 -16.75 -6.578 1 97.38 24 VAL B N 1
ATOM 928 C CA . VAL B 1 24 ? 8.836 -15.867 -7.676 1 97.38 24 VAL B CA 1
ATOM 929 C C . VAL B 1 24 ? 7.938 -14.758 -7.148 1 97.38 24 VAL B C 1
ATOM 931 O O . VAL B 1 24 ? 8.148 -13.578 -7.457 1 97.38 24 VAL B O 1
ATOM 934 N N . LEU B 1 25 ? 6.98 -15.117 -6.344 1 98.12 25 LEU B N 1
ATOM 935 C CA . LEU B 1 25 ? 6.035 -14.156 -5.789 1 98.12 25 LEU B CA 1
ATOM 936 C C . LEU B 1 25 ? 6.754 -13.141 -4.902 1 98.12 25 LEU B C 1
ATOM 938 O O . LEU B 1 25 ? 6.457 -11.945 -4.953 1 98.12 25 LEU B O 1
ATOM 942 N N . LEU B 1 26 ? 7.621 -13.703 -4.094 1 97.75 26 LEU B N 1
ATOM 943 C CA . LEU B 1 26 ? 8.359 -12.82 -3.199 1 97.75 26 LEU B CA 1
ATOM 944 C C . LEU B 1 26 ? 9.086 -11.734 -3.982 1 97.75 26 LEU B C 1
ATOM 946 O O . LEU B 1 26 ? 9.047 -10.562 -3.604 1 97.75 26 LEU B O 1
ATOM 950 N N . ARG B 1 27 ? 9.648 -12.047 -5.023 1 97.56 27 ARG B N 1
ATOM 951 C CA . ARG B 1 27 ? 10.367 -11.094 -5.863 1 97.56 27 ARG B CA 1
ATOM 952 C C . ARG B 1 27 ? 9.422 -10.039 -6.426 1 97.56 27 ARG B C 1
ATOM 954 O O . ARG B 1 27 ? 9.711 -8.844 -6.363 1 97.56 27 ARG B O 1
ATOM 961 N N . ILE B 1 28 ? 8.359 -10.453 -6.914 1 98.31 28 ILE B N 1
ATOM 962 C CA . ILE B 1 28 ? 7.41 -9.57 -7.586 1 98.31 28 ILE B CA 1
ATOM 963 C C . ILE B 1 28 ? 6.746 -8.648 -6.566 1 98.31 28 ILE B C 1
ATOM 965 O O . ILE B 1 28 ? 6.695 -7.434 -6.758 1 98.31 28 ILE B O 1
ATOM 969 N N . LEU B 1 29 ? 6.273 -9.227 -5.48 1 98.56 29 LEU B N 1
ATOM 970 C CA . LEU B 1 29 ? 5.551 -8.461 -4.469 1 98.56 29 LEU B CA 1
ATOM 971 C C . LEU B 1 29 ? 6.461 -7.438 -3.805 1 98.56 29 LEU B C 1
ATOM 973 O O . LEU B 1 29 ? 6.039 -6.309 -3.531 1 98.56 29 LEU B O 1
ATOM 977 N N . THR B 1 30 ? 7.68 -7.867 -3.564 1 98 30 THR B N 1
ATOM 978 C CA . THR B 1 30 ? 8.633 -6.953 -2.949 1 98 30 THR B CA 1
ATOM 979 C C . THR B 1 30 ? 8.883 -5.742 -3.846 1 98 30 THR B C 1
ATOM 981 O O . THR B 1 30 ? 8.875 -4.602 -3.375 1 98 30 THR B O 1
ATOM 984 N N . ARG B 1 31 ? 9.023 -5.938 -5.086 1 97.94 31 ARG B N 1
ATOM 985 C CA . ARG B 1 31 ? 9.305 -4.855 -6.027 1 97.94 31 ARG B CA 1
ATOM 986 C C . ARG B 1 31 ? 8.086 -3.953 -6.199 1 97.94 31 ARG B C 1
ATOM 988 O O . ARG B 1 31 ? 8.227 -2.734 -6.32 1 97.94 31 ARG B O 1
ATOM 995 N N . LEU B 1 32 ? 6.965 -4.531 -6.246 1 98.62 32 LEU B N 1
ATOM 996 C CA . LEU B 1 32 ? 5.727 -3.764 -6.34 1 98.62 32 LEU B CA 1
ATOM 997 C C . LEU B 1 32 ? 5.586 -2.811 -5.156 1 98.62 32 LEU B C 1
ATOM 999 O O . LEU B 1 32 ? 5.348 -1.614 -5.344 1 98.62 32 LEU B O 1
ATOM 1003 N N . LYS B 1 33 ? 5.785 -3.389 -3.994 1 97.5 33 LYS B N 1
ATOM 1004 C CA . LYS B 1 33 ? 5.641 -2.633 -2.754 1 97.5 33 LYS B CA 1
ATOM 1005 C C . LYS B 1 33 ? 6.633 -1.476 -2.697 1 97.5 33 LYS B C 1
ATOM 1007 O O . LYS B 1 33 ? 6.301 -0.39 -2.215 1 97.5 33 LYS B O 1
ATOM 1012 N N . GLN B 1 34 ? 7.738 -1.689 -3.191 1 96.75 34 GLN B N 1
ATOM 1013 C CA . GLN B 1 34 ? 8.789 -0.681 -3.141 1 96.75 34 GLN B CA 1
ATOM 1014 C C . GLN B 1 34 ? 8.547 0.427 -4.16 1 96.75 34 GLN B C 1
ATOM 1016 O O . GLN B 1 34 ? 8.828 1.597 -3.895 1 96.75 34 GLN B O 1
ATOM 1021 N N . LYS B 1 35 ? 7.996 0.035 -5.199 1 97.38 35 LYS B N 1
ATOM 1022 C CA . LYS B 1 35 ? 7.934 0.949 -6.336 1 97.38 35 LYS B CA 1
ATOM 1023 C C . LYS B 1 35 ? 6.664 1.793 -6.293 1 97.38 35 LYS B C 1
ATOM 1025 O O . LYS B 1 35 ? 6.672 2.953 -6.707 1 97.38 35 LYS B O 1
ATOM 1030 N N . PHE B 1 36 ? 5.609 1.212 -5.836 1 98.5 36 PHE B N 1
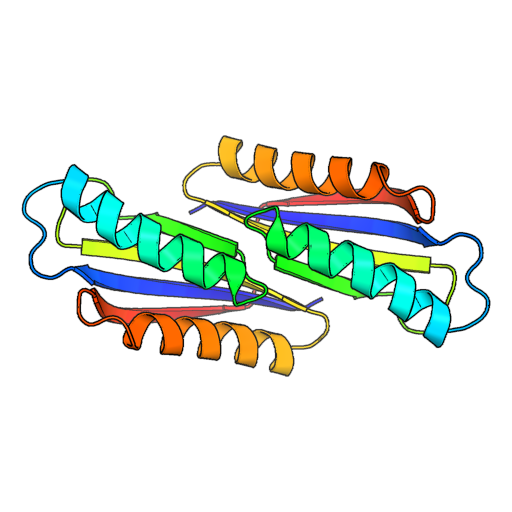ATOM 1031 C CA . PHE B 1 36 ? 4.316 1.877 -5.938 1 98.5 36 PHE B CA 1
ATOM 1032 C C . PHE B 1 36 ? 3.715 2.105 -4.555 1 98.5 36 PHE B C 1
ATOM 1034 O O . PHE B 1 36 ? 4.102 1.447 -3.588 1 98.5 36 PHE B O 1
ATOM 1041 N N . ASN B 1 37 ? 2.781 3.061 -4.445 1 98.5 37 ASN B N 1
ATOM 1042 C CA . ASN B 1 37 ? 2 3.281 -3.234 1 98.5 37 ASN B CA 1
ATOM 1043 C C . ASN B 1 37 ? 0.787 2.355 -3.176 1 98.5 37 ASN B C 1
ATOM 1045 O O . ASN B 1 37 ? -0.347 2.801 -3.365 1 98.5 37 ASN B O 1
ATOM 1049 N N . ILE B 1 38 ? 1.064 1.144 -2.871 1 98.88 38 ILE B N 1
ATOM 1050 C CA . ILE B 1 38 ? 0.026 0.119 -2.857 1 98.88 38 ILE B CA 1
ATOM 1051 C C . ILE B 1 38 ? 0.308 -0.888 -1.745 1 98.88 38 ILE B C 1
ATOM 1053 O O . ILE B 1 38 ? 1.445 -1.012 -1.285 1 98.88 38 ILE B O 1
ATOM 1057 N N . SER B 1 39 ? -0.727 -1.521 -1.318 1 98.88 39 SER B N 1
ATOM 1058 C CA . SER B 1 39 ? -0.614 -2.785 -0.598 1 98.88 39 SER B CA 1
ATOM 1059 C C . SER B 1 39 ? -0.897 -3.971 -1.514 1 98.88 39 SER B C 1
ATOM 1061 O O . SER B 1 39 ? -1.822 -3.928 -2.328 1 98.88 39 SER B O 1
ATOM 1063 N N . VAL B 1 40 ? -0.131 -5.027 -1.391 1 98.88 40 VAL B N 1
ATOM 1064 C CA . VAL B 1 40 ? -0.267 -6.125 -2.34 1 98.88 40 VAL B CA 1
ATOM 1065 C C . VAL B 1 40 ? -0.026 -7.457 -1.629 1 98.88 40 VAL B C 1
ATOM 1067 O O . VAL B 1 40 ? 0.812 -7.543 -0.729 1 98.88 40 VAL B O 1
ATOM 1070 N N . SER B 1 41 ? -0.773 -8.461 -2.023 1 98.69 41 SER B N 1
ATOM 1071 C CA . SER B 1 41 ? -0.618 -9.773 -1.398 1 98.69 41 SER B CA 1
ATOM 1072 C C . SER B 1 41 ? -1.218 -10.875 -2.266 1 98.69 41 SER B C 1
ATOM 1074 O O . SER B 1 41 ? -2.158 -10.633 -3.025 1 98.69 41 SER B O 1
ATOM 1076 N N . GLU B 1 42 ? -0.583 -12 -2.162 1 98.62 42 GLU B N 1
ATOM 1077 C CA . GLU B 1 42 ? -1.271 -13.18 -2.668 1 98.62 42 GLU B CA 1
ATOM 1078 C C . GLU B 1 42 ? -2.486 -13.523 -1.809 1 98.62 42 GLU B C 1
ATOM 1080 O O . GLU B 1 42 ? -2.377 -13.641 -0.586 1 98.62 42 GLU B O 1
ATOM 1085 N N . VAL B 1 43 ? -3.648 -13.781 -2.486 1 97.88 43 VAL B N 1
ATOM 1086 C CA . VAL B 1 43 ? -4.844 -13.891 -1.655 1 97.88 43 VAL B CA 1
ATOM 1087 C C . VAL B 1 43 ? -5.586 -15.18 -1.983 1 97.88 43 VAL B C 1
ATOM 1089 O O . VAL B 1 43 ? -6.566 -15.531 -1.316 1 97.88 43 VAL B O 1
ATOM 1092 N N . ASP B 1 44 ? -5.219 -15.836 -3.018 1 97 44 ASP B N 1
ATOM 1093 C CA . ASP B 1 44 ? -5.836 -17.109 -3.361 1 97 44 ASP B CA 1
ATOM 1094 C C . ASP B 1 44 ? -4.855 -18 -4.113 1 97 44 ASP B C 1
ATOM 1096 O O . ASP B 1 44 ? -3.773 -17.562 -4.508 1 97 44 ASP B O 1
ATOM 1100 N N . PHE B 1 45 ? -5.18 -19.359 -4.125 1 97.44 45 PHE B N 1
ATOM 1101 C CA . PHE B 1 45 ? -4.41 -20.375 -4.832 1 97.44 45 PHE B CA 1
ATOM 1102 C C . PHE B 1 45 ? -3.035 -20.547 -4.199 1 97.44 45 PHE B C 1
ATOM 1104 O O . PHE B 1 45 ? -2.035 -20.703 -4.902 1 97.44 45 PHE B O 1
ATOM 1111 N N . GLN B 1 46 ? -2.969 -20.438 -2.922 1 95.31 46 GLN B N 1
ATOM 1112 C CA . GLN B 1 46 ? -1.691 -20.5 -2.219 1 95.31 46 GLN B CA 1
ATOM 1113 C C . GLN B 1 46 ? -1.103 -21.906 -2.26 1 95.31 46 GLN B C 1
ATOM 1115 O O . GLN B 1 46 ? 0.112 -22.078 -2.139 1 95.31 46 GLN B O 1
ATOM 1120 N N . ASP B 1 47 ? -1.933 -22.906 -2.461 1 95.88 47 ASP B N 1
ATOM 1121 C CA . ASP B 1 47 ? -1.461 -24.297 -2.443 1 95.88 47 ASP B CA 1
ATOM 1122 C C . ASP B 1 47 ? -1.304 -24.828 -3.861 1 95.88 47 ASP B C 1
ATOM 1124 O O . ASP B 1 47 ? -1.159 -26.047 -4.055 1 95.88 47 ASP B O 1
ATOM 1128 N N . VAL B 1 48 ? -1.45 -24 -4.883 1 97 48 VAL B N 1
ATOM 1129 C CA . VAL B 1 48 ? -1.255 -24.359 -6.285 1 97 48 VAL B CA 1
ATOM 1130 C C . VAL B 1 48 ? -0.001 -23.672 -6.82 1 97 48 VAL B C 1
ATOM 1132 O O . VAL B 1 48 ? 0.106 -22.438 -6.777 1 97 48 VAL B O 1
ATOM 1135 N N . TRP B 1 49 ? 0.983 -24.375 -7.238 1 96.06 49 TRP B N 1
ATOM 1136 C CA . TRP B 1 49 ? 2.295 -23.797 -7.52 1 96.06 49 TRP B CA 1
ATOM 1137 C C . TRP B 1 49 ? 2.289 -23.031 -8.844 1 96.06 49 TRP B C 1
ATOM 1139 O O . TRP B 1 49 ? 3.084 -22.109 -9.039 1 96.06 49 TRP B O 1
ATOM 1149 N N . GLN B 1 50 ? 1.221 -23.297 -9.75 1 97.06 50 GLN B N 1
ATOM 1150 C CA . GLN B 1 50 ? 1.275 -22.641 -11.055 1 97.06 50 GLN B CA 1
ATOM 1151 C C . GLN B 1 50 ? 0.231 -21.547 -11.172 1 97.06 50 GLN B C 1
ATOM 1153 O O . GLN B 1 50 ? 0.066 -20.938 -12.234 1 97.06 50 GLN B O 1
ATOM 1158 N N . ARG B 1 51 ? -0.505 -21.312 -10.133 1 97.5 51 ARG B N 1
ATOM 1159 C CA . ARG B 1 51 ? -1.548 -20.297 -10.141 1 97.5 51 ARG B CA 1
ATOM 1160 C C . ARG B 1 51 ? -1.462 -19.406 -8.898 1 97.5 51 ARG B C 1
ATOM 1162 O O . ARG B 1 51 ? -1.036 -19.859 -7.836 1 97.5 51 ARG B O 1
ATOM 1169 N N . THR B 1 52 ? -1.82 -18.219 -9.109 1 98.19 52 THR B N 1
ATOM 1170 C CA . THR B 1 52 ? -1.887 -17.312 -7.969 1 98.19 52 THR B CA 1
ATOM 1171 C C . THR B 1 52 ? -2.924 -16.219 -8.203 1 98.19 52 THR B C 1
ATOM 1173 O O . THR B 1 52 ? -3.32 -15.969 -9.344 1 98.19 52 THR B O 1
ATOM 1176 N N . LYS B 1 53 ? -3.414 -15.703 -7.203 1 98.69 53 LYS B N 1
ATOM 1177 C CA . LYS B 1 53 ? -4.254 -14.508 -7.238 1 98.69 53 LYS B CA 1
ATOM 1178 C C . LYS B 1 53 ? -3.648 -13.391 -6.395 1 98.69 53 LYS B C 1
ATOM 1180 O O . LYS B 1 53 ? -3.41 -13.57 -5.199 1 98.69 53 LYS B O 1
ATOM 1185 N N . ILE B 1 54 ? -3.404 -12.297 -7.008 1 98.69 54 ILE B N 1
ATOM 1186 C CA . ILE B 1 54 ? -2.766 -11.156 -6.355 1 98.69 54 ILE B CA 1
ATOM 1187 C C . ILE B 1 54 ? -3.777 -10.023 -6.188 1 98.69 54 ILE B C 1
ATOM 1189 O O . ILE B 1 54 ? -4.461 -9.648 -7.141 1 98.69 54 ILE B O 1
ATOM 1193 N N . ALA B 1 55 ? -3.879 -9.594 -5.012 1 98.88 55 ALA B N 1
ATOM 1194 C CA . ALA B 1 55 ? -4.707 -8.422 -4.719 1 98.88 55 ALA B CA 1
ATOM 1195 C C . ALA B 1 55 ? -3.848 -7.18 -4.5 1 98.88 55 ALA B C 1
ATOM 1197 O O . ALA B 1 55 ? -2.811 -7.246 -3.832 1 98.88 55 ALA B O 1
ATOM 1198 N N . ILE B 1 56 ? -4.223 -6.078 -5.078 1 98.88 56 ILE B N 1
ATOM 1199 C CA . ILE B 1 56 ? -3.576 -4.773 -4.953 1 98.88 56 ILE B CA 1
ATOM 1200 C C . ILE B 1 56 ? -4.594 -3.734 -4.496 1 98.88 56 ILE B C 1
ATOM 1202 O O . ILE B 1 56 ? -5.676 -3.615 -5.078 1 98.88 56 ILE B O 1
ATOM 1206 N N . VAL B 1 57 ? -4.273 -3.041 -3.475 1 98.94 57 VAL B N 1
ATOM 1207 C CA . VAL B 1 57 ? -5.16 -1.973 -3.027 1 98.94 57 VAL B CA 1
ATOM 1208 C C . VAL B 1 57 ? -4.395 -0.654 -2.967 1 98.94 57 VAL B C 1
ATOM 1210 O O . VAL B 1 57 ? -3.229 -0.624 -2.564 1 98.94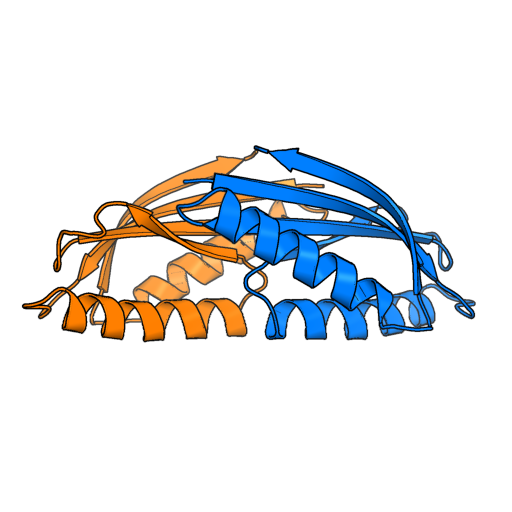 57 VAL B O 1
ATOM 1213 N N . ALA B 1 58 ? -5.039 0.396 -3.352 1 98.88 58 ALA B N 1
ATOM 1214 C CA . ALA B 1 58 ? -4.477 1.743 -3.318 1 98.88 58 ALA B CA 1
ATOM 1215 C C . ALA B 1 58 ? -5.477 2.744 -2.752 1 98.88 58 ALA B C 1
ATOM 1217 O O . ALA B 1 58 ? -6.688 2.582 -2.92 1 98.88 58 ALA B O 1
ATOM 1218 N N . VAL B 1 59 ? -4.957 3.756 -2.074 1 98.81 59 VAL B N 1
ATOM 1219 C CA . VAL B 1 59 ? -5.812 4.812 -1.542 1 98.81 59 VAL B CA 1
ATOM 1220 C C . VAL B 1 59 ? -5.227 6.176 -1.891 1 98.81 59 VAL B C 1
ATOM 1222 O O . VAL B 1 59 ? -4.008 6.355 -1.891 1 98.81 59 VAL B O 1
ATOM 1225 N N . SER B 1 60 ? -6.027 7.078 -2.268 1 98.25 60 SER B N 1
ATOM 1226 C CA . SER B 1 60 ? -5.664 8.477 -2.463 1 98.25 60 SER B CA 1
ATOM 1227 C C . SER B 1 60 ? -6.887 9.383 -2.367 1 98.25 60 SER B C 1
ATOM 1229 O O . SER B 1 60 ? -7.98 8.93 -2.031 1 98.25 60 SER B O 1
ATOM 1231 N N . SER B 1 61 ? -6.648 10.625 -2.543 1 97.31 61 SER B N 1
ATOM 1232 C CA . SER B 1 61 ? -7.738 11.594 -2.465 1 97.31 61 SER B CA 1
ATOM 1233 C C . SER B 1 61 ? -8.43 11.75 -3.814 1 97.31 61 SER B C 1
ATOM 1235 O O . SER B 1 61 ? -9.406 12.492 -3.932 1 97.31 61 SER B O 1
ATOM 1237 N N . SER B 1 62 ? -7.973 11.039 -4.863 1 96.62 62 SER B N 1
ATOM 1238 C CA . SER B 1 62 ? -8.547 11.18 -6.195 1 96.62 62 SER B CA 1
ATOM 1239 C C . SER B 1 62 ? -8.648 9.836 -6.902 1 96.62 62 SER B C 1
ATOM 1241 O O . SER B 1 62 ? -7.742 9.008 -6.793 1 96.62 62 SER B O 1
ATOM 1243 N N . LYS B 1 63 ? -9.805 9.703 -7.629 1 97.25 63 LYS B N 1
ATOM 1244 C CA . LYS B 1 63 ? -10.031 8.469 -8.367 1 97.25 63 LYS B CA 1
ATOM 1245 C C . LYS B 1 63 ? -9 8.281 -9.477 1 97.25 63 LYS B C 1
ATOM 1247 O O . LYS B 1 63 ? -8.516 7.176 -9.703 1 97.25 63 LYS B O 1
ATOM 1252 N N . VAL B 1 64 ? -8.703 9.352 -10.086 1 97.69 64 VAL B N 1
ATOM 1253 C CA . VAL B 1 64 ? -7.762 9.32 -11.203 1 97.69 64 VAL B CA 1
ATOM 1254 C C . VAL B 1 64 ? -6.398 8.844 -10.711 1 97.69 64 VAL B C 1
ATOM 1256 O O . VAL B 1 64 ? -5.785 7.961 -11.32 1 97.69 64 VAL B O 1
ATOM 1259 N N . THR B 1 65 ? -5.902 9.383 -9.602 1 97.44 65 THR B N 1
ATOM 1260 C CA . THR B 1 65 ? -4.613 9.008 -9.039 1 97.44 65 THR B CA 1
ATOM 1261 C C . THR B 1 65 ? -4.613 7.543 -8.609 1 97.44 65 THR B C 1
ATOM 1263 O O . THR B 1 65 ? -3.654 6.812 -8.883 1 97.44 65 THR B O 1
ATOM 1266 N N . THR B 1 66 ? -5.699 7.176 -8.016 1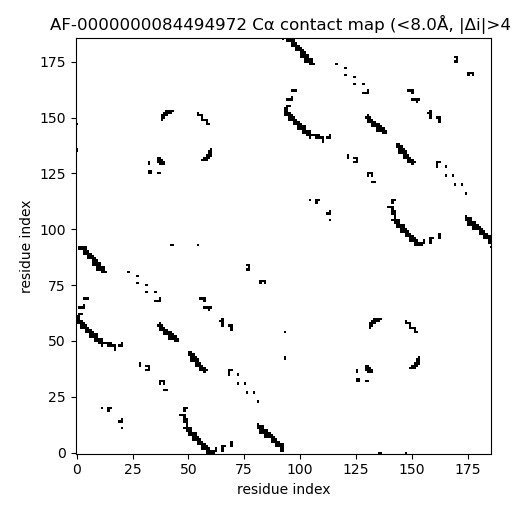 98.5 66 THR B N 1
ATOM 1267 C CA . THR B 1 66 ? -5.816 5.797 -7.551 1 98.5 66 THR B CA 1
ATOM 1268 C C . THR B 1 66 ? -5.832 4.832 -8.734 1 98.5 66 THR B C 1
ATOM 1270 O O . THR B 1 66 ? -5.152 3.801 -8.711 1 98.5 66 THR B O 1
ATOM 1273 N N . GLU B 1 67 ? -6.59 5.195 -9.727 1 97.94 67 GLU B N 1
ATOM 1274 C CA . GLU B 1 67 ? -6.672 4.375 -10.93 1 97.94 67 GLU B CA 1
ATOM 1275 C C . GLU B 1 67 ? -5.301 4.23 -11.586 1 97.94 67 GLU B C 1
ATOM 1277 O O . GLU B 1 67 ? -4.918 3.133 -11.992 1 97.94 67 GLU B O 1
ATOM 1282 N N . HIS B 1 68 ? -4.645 5.352 -11.672 1 98.06 68 HIS B N 1
ATOM 1283 C CA . HIS B 1 68 ? -3.32 5.344 -12.281 1 98.06 68 HIS B CA 1
ATOM 1284 C C . HIS B 1 68 ? -2.367 4.438 -11.516 1 98.06 68 HIS B C 1
ATOM 1286 O O . HIS B 1 68 ? -1.599 3.684 -12.117 1 98.06 68 HIS B O 1
ATOM 1292 N N . GLU B 1 69 ? -2.402 4.508 -10.203 1 98.44 69 GLU B N 1
ATOM 1293 C CA . GLU B 1 69 ? -1.545 3.678 -9.359 1 98.44 69 GLU B CA 1
ATOM 1294 C C . GLU B 1 69 ? -1.825 2.195 -9.578 1 98.44 69 GLU B C 1
ATOM 1296 O O . GLU B 1 69 ? -0.898 1.401 -9.758 1 98.44 69 GLU B O 1
ATOM 1301 N N . LEU B 1 70 ? -3.078 1.829 -9.656 1 98.75 70 LEU B N 1
ATOM 1302 C CA . LEU B 1 70 ? -3.467 0.438 -9.859 1 98.75 70 LEU B CA 1
ATOM 1303 C C . LEU B 1 70 ? -3.025 -0.052 -11.234 1 98.75 70 LEU B C 1
ATOM 1305 O O . LEU B 1 70 ? -2.459 -1.142 -11.359 1 98.75 70 LEU B O 1
ATOM 1309 N N . GLN B 1 71 ? -3.27 0.787 -12.234 1 98.38 71 GLN B N 1
ATOM 1310 C CA . GLN B 1 71 ? -2.936 0.398 -13.594 1 98.38 71 GLN B CA 1
ATOM 1311 C C . GLN B 1 71 ? -1.428 0.231 -13.766 1 98.38 71 GLN B C 1
ATOM 1313 O O . GLN B 1 71 ? -0.973 -0.707 -14.422 1 98.38 71 GLN B O 1
ATOM 1318 N N . ASN B 1 72 ? -0.701 1.134 -13.148 1 98.69 72 ASN B N 1
ATOM 1319 C CA . ASN B 1 72 ? 0.752 1.036 -13.227 1 98.69 72 ASN B CA 1
ATOM 1320 C C . ASN B 1 72 ? 1.268 -0.224 -12.539 1 98.69 72 ASN B C 1
ATOM 1322 O O . ASN B 1 72 ? 2.18 -0.882 -13.039 1 98.69 72 ASN B O 1
ATOM 1326 N N . ALA B 1 73 ? 0.716 -0.544 -11.453 1 98.81 73 ALA B N 1
ATOM 1327 C CA . ALA B 1 73 ? 1.107 -1.751 -10.734 1 98.81 73 ALA B CA 1
ATOM 1328 C C . ALA B 1 73 ? 0.796 -3.004 -11.547 1 98.81 73 ALA B C 1
ATOM 1330 O O . ALA B 1 73 ? 1.618 -3.92 -11.625 1 98.81 73 ALA B O 1
ATOM 1331 N N . LEU B 1 74 ? -0.359 -3.025 -12.164 1 98.62 74 LEU B N 1
ATOM 1332 C CA . LEU B 1 74 ? -0.761 -4.16 -12.984 1 98.62 74 LEU B CA 1
ATOM 1333 C C . LEU B 1 74 ? 0.164 -4.312 -14.188 1 98.62 74 LEU B C 1
ATOM 1335 O O . LEU B 1 74 ? 0.59 -5.426 -14.516 1 98.62 74 LEU B O 1
ATOM 1339 N N . THR B 1 75 ? 0.441 -3.17 -14.812 1 98.25 75 THR B N 1
ATOM 1340 C CA . THR B 1 75 ? 1.347 -3.174 -15.953 1 98.25 75 THR B CA 1
ATOM 1341 C C . THR B 1 75 ? 2.729 -3.676 -15.547 1 98.25 75 THR B C 1
ATOM 1343 O O . THR B 1 75 ? 3.389 -4.383 -16.312 1 98.25 75 THR B O 1
ATOM 1346 N N . PHE B 1 76 ? 3.123 -3.346 -14.32 1 98.75 76 PHE B N 1
ATOM 1347 C CA . PHE B 1 76 ? 4.418 -3.777 -13.805 1 98.75 76 PHE B CA 1
ATOM 1348 C C . PHE B 1 76 ? 4.457 -5.293 -13.641 1 98.75 76 PHE B C 1
ATOM 1350 O O . PHE B 1 76 ? 5.465 -5.93 -13.945 1 98.75 76 PHE B O 1
ATOM 1357 N N . ILE B 1 77 ? 3.42 -5.906 -13.203 1 98.38 77 ILE B N 1
ATOM 1358 C CA . ILE B 1 77 ? 3.332 -7.359 -13.078 1 98.38 77 ILE B CA 1
ATOM 1359 C C . ILE B 1 77 ? 3.561 -8.008 -14.438 1 98.38 77 ILE B C 1
ATOM 1361 O O . ILE B 1 77 ? 4.258 -9.016 -14.547 1 98.38 77 ILE B O 1
ATOM 1365 N N . ASP B 1 78 ? 3.062 -7.348 -15.484 1 97.62 78 ASP B N 1
ATOM 1366 C CA . ASP B 1 78 ? 3.146 -7.883 -16.844 1 97.62 78 ASP B CA 1
ATOM 1367 C C . ASP B 1 78 ? 4.582 -7.848 -17.359 1 97.62 78 ASP B C 1
ATOM 1369 O O . ASP B 1 78 ? 4.902 -8.477 -18.359 1 97.62 78 ASP B O 1
ATOM 1373 N N . SER B 1 79 ? 5.41 -7.152 -16.688 1 97.56 79 SER B N 1
ATOM 1374 C CA . SER B 1 79 ? 6.785 -7.012 -17.141 1 97.56 79 SER B CA 1
ATOM 1375 C C . SER B 1 79 ? 7.633 -8.211 -16.719 1 97.56 79 SER B C 1
ATOM 1377 O O . SER B 1 79 ? 8.766 -8.375 -17.188 1 97.56 79 SER B O 1
ATOM 1379 N N . PHE B 1 80 ? 7.125 -9 -15.867 1 97 80 PHE B N 1
ATOM 1380 C CA . PHE B 1 80 ? 7.852 -10.18 -15.414 1 97 80 PHE B CA 1
ATOM 1381 C C . PHE B 1 80 ? 7.555 -11.375 -16.312 1 97 80 PHE B C 1
ATOM 1383 O O . PHE B 1 80 ? 6.402 -11.797 -16.438 1 97 80 PHE B O 1
ATOM 1390 N N . PRO B 1 81 ? 8.523 -11.969 -16.891 1 96 81 PRO B N 1
ATOM 1391 C CA . PRO B 1 81 ? 8.305 -13.086 -17.812 1 96 81 PRO B CA 1
ATOM 1392 C C . PRO B 1 81 ? 7.805 -14.344 -17.109 1 96 81 PRO B C 1
ATOM 1394 O O . PRO B 1 81 ? 7.199 -15.211 -17.75 1 96 81 PRO B O 1
ATOM 1397 N N . GLU B 1 82 ? 8.07 -14.492 -15.844 1 96.12 82 GLU B N 1
ATOM 1398 C CA . GLU B 1 82 ? 7.738 -15.695 -15.086 1 96.12 82 GLU B CA 1
ATOM 1399 C C . GLU B 1 82 ? 6.238 -15.781 -14.828 1 96.12 82 GLU B C 1
ATOM 1401 O O . GLU B 1 82 ? 5.723 -16.859 -14.492 1 96.12 82 GLU B O 1
ATOM 1406 N N . ILE B 1 83 ? 5.535 -14.656 -15.008 1 97.75 83 ILE B N 1
ATOM 1407 C CA . ILE B 1 83 ? 4.137 -14.617 -14.594 1 97.75 83 ILE B CA 1
ATOM 1408 C C . ILE B 1 83 ? 3.281 -14.047 -15.719 1 97.75 83 ILE B C 1
ATOM 1410 O O . ILE B 1 83 ? 3.723 -13.156 -16.453 1 97.75 83 ILE B O 1
ATOM 1414 N N . GLU B 1 84 ? 2.092 -14.617 -15.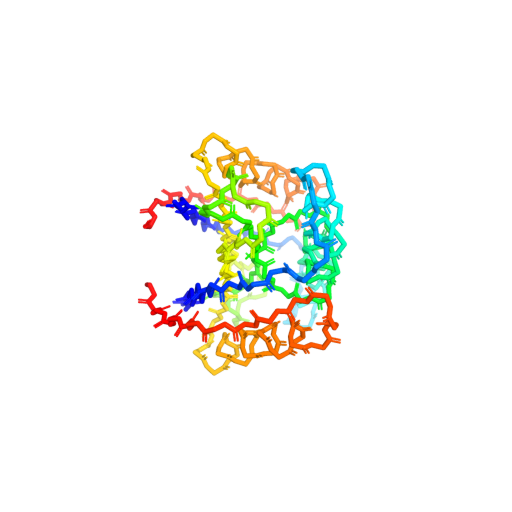852 1 97.62 84 GLU B N 1
ATOM 1415 C CA . GLU B 1 84 ? 1.128 -14.133 -16.844 1 97.62 84 GLU B CA 1
ATOM 1416 C C . GLU B 1 84 ? -0.217 -13.82 -16.188 1 97.62 84 GLU B C 1
ATOM 1418 O O . GLU B 1 84 ? -0.82 -14.688 -15.555 1 97.62 84 GLU B O 1
ATOM 1423 N N . ARG B 1 85 ? -0.553 -12.625 -16.406 1 97.56 85 ARG B N 1
ATOM 1424 C CA . ARG B 1 85 ? -1.847 -12.227 -15.859 1 97.56 85 ARG B CA 1
ATOM 1425 C C . ARG B 1 85 ? -2.984 -12.656 -16.781 1 97.56 85 ARG B C 1
ATOM 1427 O O . ARG B 1 85 ? -2.895 -12.508 -18 1 97.56 85 ARG B O 1
ATOM 1434 N N . THR B 1 86 ? -4.035 -13.156 -16.125 1 96.06 86 THR B N 1
ATOM 1435 C CA . THR B 1 86 ? -5.188 -13.625 -16.891 1 96.06 86 THR B CA 1
ATOM 1436 C C . THR B 1 86 ? -6.402 -12.734 -16.641 1 96.06 86 THR B C 1
ATOM 1438 O O . THR B 1 86 ? -6.59 -11.727 -17.312 1 96.06 86 THR B O 1
ATOM 1441 N N . ILE B 1 87 ? -7.164 -12.977 -15.586 1 96.12 87 ILE B N 1
ATOM 1442 C CA . ILE B 1 87 ? -8.367 -12.219 -15.25 1 96.12 87 ILE B CA 1
ATOM 1443 C C . ILE B 1 87 ? -8.023 -11.141 -14.227 1 96.12 87 ILE B C 1
ATOM 1445 O O . ILE B 1 87 ? -7.281 -11.391 -13.273 1 96.12 87 ILE B O 1
ATOM 1449 N N . THR B 1 88 ? -8.469 -10.008 -14.547 1 97.81 88 THR B N 1
ATOM 1450 C CA . THR B 1 88 ? -8.289 -8.914 -13.609 1 97.81 88 THR B CA 1
ATOM 1451 C C . THR B 1 88 ? -9.609 -8.219 -13.32 1 97.81 88 THR B C 1
ATOM 1453 O O . THR B 1 88 ? -10.359 -7.883 -14.242 1 97.81 88 THR B O 1
ATOM 1456 N N . ASP B 1 89 ? -9.922 -8.031 -12.117 1 97.62 89 ASP B N 1
ATOM 1457 C CA . ASP B 1 89 ? -11.109 -7.293 -11.688 1 97.62 89 ASP B CA 1
ATOM 1458 C C . ASP B 1 89 ? -10.719 -6.066 -10.867 1 97.62 89 ASP B C 1
ATOM 1460 O O . ASP B 1 89 ? -9.82 -6.129 -10.031 1 97.62 89 ASP B O 1
ATOM 1464 N N . ILE B 1 90 ? -11.367 -4.992 -11.148 1 97.12 90 ILE B N 1
ATOM 1465 C CA . ILE B 1 90 ? -11.125 -3.762 -10.406 1 97.12 90 ILE B CA 1
ATOM 1466 C C . ILE B 1 90 ? -12.422 -3.303 -9.742 1 97.12 90 ILE B C 1
ATOM 1468 O O . ILE B 1 90 ? -13.492 -3.322 -10.359 1 97.12 90 ILE B O 1
ATOM 1472 N N . GLU B 1 91 ? -12.273 -2.979 -8.508 1 97.44 91 GLU B N 1
ATOM 1473 C CA . GLU B 1 91 ? -13.414 -2.518 -7.73 1 97.44 91 GLU B CA 1
ATOM 1474 C C . GLU B 1 91 ? -13.086 -1.243 -6.961 1 97.44 91 GLU B C 1
ATOM 1476 O O . GLU B 1 91 ? -11.953 -1.062 -6.504 1 97.44 91 GLU B O 1
ATOM 1481 N N . TRP B 1 92 ? -14.141 -0.437 -6.887 1 97.56 92 TRP B N 1
ATOM 1482 C CA . TRP B 1 92 ? -14.055 0.733 -6.016 1 97.56 92 TRP B CA 1
ATOM 1483 C C . TRP B 1 92 ? -14.789 0.492 -4.703 1 97.56 92 TRP B C 1
ATOM 1485 O O . TRP B 1 92 ? -15.945 0.057 -4.703 1 97.56 92 TRP B O 1
ATOM 1495 N N . LEU B 1 93 ? -14.039 0.71 -3.695 1 94.88 93 LEU B N 1
ATOM 1496 C CA . LEU B 1 93 ? -14.562 0.323 -2.389 1 94.88 93 LEU B CA 1
ATOM 1497 C C . LEU B 1 93 ? -15.094 1.537 -1.634 1 94.88 93 LEU B C 1
ATOM 1499 O O . LEU B 1 93 ? -14.633 2.658 -1.852 1 94.88 93 LEU B O 1
#

Secondary structure (DSSP, 8-state):
-EEEEEEEEEEETT--SHHHHHHHHHHHHHHHHHHSS-EEEEEE-TT-TTEEEEEEEEEES-HHHHHHHHHHHHHHHTT-TTEEEEEEEEEE-/-EEEEEEEEEEETT--SHHHHHHHHHHHHHHHHHHSS-EEEEEE-TT-TTEEEEEEEEEES-HHHHHHHHHHHHHHHTT-TTEEEEEEEEEE-

Sequence (186 aa):
MIIGLAACECIIYDAHSLKEKRAVLLRILTRLKQKFNISVSEVDFQDVWQRTKIAIVAVSSSKVTTEHELQNALTFIDSFPEIERTITDIEWLMIIGLAACECIIYDAHSLKEKRAVLLRILTRLKQKFNISVSEVDFQDVWQRTKIAIVAVSSSKVTTEHELQNALTFIDSFPEIERTITDIEWL

Foldseek 3Di:
DWKKKKKWKKFFPPFDALVSLVVVVVVLLVVLVVPAQWHKDWDDPSHPSGMTMMMIMHDDPDPVVRVVRVVVSVVSQCVDPRMGTDDMDMDID/DWKKKKKWKKFFPPFDDLVSLVVVVVVLLVVLVVPAQWHKDWDDPSHPSGMTMMMIMHDDPDPVVRVVRVVVSVVSQCVDPRMGTDDMDMDID